Protein AF-X1J762-F1 (afdb_monomer_lite)

Foldseek 3Di:
DVLLVQLVQWDWDDDPQWIWIDHPDPDDIWTGGLVDQDIPDPCCVPPQVVVVHHGSPNSNVVVVVVVVVVVVVQVPDAAAEEEEPDPPDDPVVVVVVVVVVCVVVVHRHDYDYDDPDPPVVLLVCQQRHQEYEDDADDLVSVVNNPNHQEYEDAADDDPPHPCVSCPPPPRYDYYYDDDCLQVVLVVVVVVVQCVLVVVPVQVVCVVVVHDCVVNDPDDHDQLAAAEDEEEACDSNSVNNQVVSVVSNHHYDYDHPDDDPVNVPPPD

Organism: NCBI:txid412755

pLDDT: mean 86.62, std 9.49, range [43.47, 98.56]

Sequence (267 aa):
NKRKKASKDLKVERKNDYFLVSSSKPGKYYKIDINIPQCECMDFLRRAGKLKLECKHIMAVRAFLQEVKRKRETNNRPKMKILILSKMVKPQVWEKTFNELNEKAKLNLEFIIPEINEKETIKKHLKEVEVVIGGTFSKGDLEQTKKLKLIQIPFAGVDKLDFDLYKDRQGIYICNIHANRNAVAEHAFALILALTKNIVTNDRDLRLGRWHGFSTKEPTIQLQGKSLGIIGLGSIGWEIAKIGHTLGMKVFALKRKIEEKDLEKKN

Structure (mmCIF, N/CA/C/O backbone):
data_AF-X1J762-F1
#
_entry.id   AF-X1J762-F1
#
loop_
_atom_site.group_PDB
_atom_site.id
_atom_site.type_symbol
_atom_site.label_atom_id
_atom_site.label_alt_id
_atom_site.label_comp_id
_atom_site.label_asym_id
_atom_site.label_entity_id
_atom_site.label_seq_id
_atom_site.pdbx_PDB_ins_code
_atom_site.Cartn_x
_atom_site.Cartn_y
_atom_site.Cartn_z
_atom_site.occupancy
_atom_site.B_iso_or_equiv
_atom_site.auth_seq_id
_atom_site.auth_comp_id
_atom_site.auth_asym_id
_atom_site.auth_atom_id
_atom_site.pdbx_PDB_model_num
ATOM 1 N N . ASN A 1 1 ? -22.071 29.126 17.152 1.00 76.12 1 ASN A N 1
ATOM 2 C CA . ASN A 1 1 ? -22.230 30.029 18.320 1.00 76.12 1 ASN A CA 1
ATOM 3 C C . ASN A 1 1 ? -20.866 30.610 18.715 1.00 76.12 1 ASN A C 1
ATOM 5 O O . ASN A 1 1 ? -19.953 29.834 18.984 1.00 76.12 1 ASN A O 1
ATOM 9 N N . LYS A 1 2 ? -20.714 31.946 18.738 1.00 79.94 2 LYS A N 1
ATOM 10 C CA . LYS A 1 2 ? -19.454 32.652 19.068 1.00 79.94 2 LYS A CA 1
ATOM 11 C C . LYS A 1 2 ? -18.880 32.259 20.445 1.00 79.94 2 LYS A C 1
ATOM 13 O O . LYS A 1 2 ? -17.666 32.114 20.563 1.00 79.94 2 LYS A O 1
ATOM 18 N N . ARG A 1 3 ? -19.729 31.985 21.450 1.00 80.38 3 ARG A N 1
ATOM 19 C CA . ARG A 1 3 ? -19.295 31.557 22.800 1.00 80.38 3 ARG A CA 1
ATOM 20 C C . ARG A 1 3 ? -18.609 30.188 22.803 1.00 80.38 3 ARG A C 1
ATOM 22 O O . ARG A 1 3 ? -17.569 30.042 23.431 1.00 80.38 3 ARG A O 1
ATOM 29 N N . LYS A 1 4 ? -19.126 29.234 22.017 1.00 82.25 4 LYS A N 1
ATOM 30 C CA . LYS A 1 4 ? -18.544 27.889 21.832 1.00 82.25 4 LYS A CA 1
ATOM 31 C C . LYS A 1 4 ? -17.183 27.917 21.130 1.00 82.25 4 LYS A C 1
ATOM 33 O O . LYS A 1 4 ? -16.365 27.032 21.333 1.00 82.25 4 LYS A O 1
ATOM 38 N N . LYS A 1 5 ? -16.948 28.900 20.253 1.00 82.50 5 LYS A N 1
ATOM 39 C CA . LYS A 1 5 ? -15.641 29.068 19.601 1.00 82.50 5 LYS A CA 1
ATOM 40 C C . LYS A 1 5 ? -14.628 29.623 20.604 1.00 82.50 5 LYS A C 1
ATOM 42 O O . LYS A 1 5 ? -13.576 29.031 20.776 1.00 82.50 5 LYS A O 1
ATOM 47 N N . ALA A 1 6 ? -15.010 30.673 21.332 1.00 80.25 6 ALA A N 1
ATOM 48 C CA . ALA A 1 6 ? -14.174 31.305 22.352 1.00 80.25 6 ALA A CA 1
ATOM 49 C C . ALA A 1 6 ? -13.902 30.426 23.588 1.00 80.25 6 ALA A C 1
ATOM 51 O O . ALA A 1 6 ? -13.000 30.736 24.360 1.00 80.25 6 ALA A O 1
ATOM 52 N N . SER A 1 7 ? -14.688 29.368 23.815 1.00 82.44 7 SER A N 1
ATOM 53 C CA . SER A 1 7 ? -14.463 28.440 24.926 1.00 82.44 7 SER A CA 1
ATOM 54 C C . SER A 1 7 ? -13.306 27.472 24.683 1.00 82.44 7 SER A C 1
ATOM 56 O O . SER A 1 7 ? -12.794 26.909 25.642 1.00 82.44 7 SER A O 1
ATOM 58 N N . LYS A 1 8 ? -12.900 27.260 23.423 1.00 83.69 8 LYS A N 1
ATOM 59 C CA . LYS A 1 8 ? -11.828 26.317 23.065 1.00 83.69 8 LYS A CA 1
ATOM 60 C C . LYS A 1 8 ? -10.437 26.793 23.487 1.00 83.69 8 LYS A C 1
ATOM 62 O O . LYS A 1 8 ? -9.572 25.963 23.723 1.00 83.69 8 LYS A O 1
ATOM 67 N N . ASP A 1 9 ? -10.250 28.104 23.615 1.00 83.19 9 ASP A N 1
ATOM 68 C CA . ASP A 1 9 ? -8.959 28.723 23.949 1.00 83.19 9 ASP A CA 1
ATOM 69 C C . ASP A 1 9 ? -8.748 28.877 25.467 1.00 83.19 9 ASP A C 1
ATOM 71 O O . ASP A 1 9 ? -7.819 29.550 25.916 1.00 83.19 9 ASP A O 1
ATOM 75 N N . LEU A 1 10 ? -9.651 28.312 26.272 1.00 86.31 10 LEU A N 1
ATOM 76 C CA . LEU A 1 10 ? -9.616 28.388 27.727 1.00 86.31 10 LEU A CA 1
ATOM 77 C C . LEU A 1 10 ? -8.989 27.122 28.307 1.00 86.31 10 LEU A C 1
ATOM 79 O O . LEU A 1 10 ? -9.328 26.012 27.898 1.00 86.31 10 LEU A O 1
ATOM 83 N N . LYS A 1 11 ? -8.120 27.287 29.305 1.00 88.06 11 LYS A N 1
ATOM 84 C CA . LYS A 1 11 ? -7.602 26.164 30.091 1.00 88.06 11 LYS A CA 1
ATOM 85 C C . LYS A 1 11 ? -8.525 25.928 31.280 1.00 88.06 11 LYS A C 1
ATOM 87 O O . LYS A 1 11 ? -8.910 26.880 31.956 1.00 88.06 11 LYS A O 1
ATOM 92 N N . VAL A 1 12 ? -8.877 24.668 31.517 1.00 88.69 12 VAL A N 1
ATOM 93 C CA . VAL A 1 12 ? -9.721 24.244 32.638 1.00 88.69 12 VAL A CA 1
ATOM 94 C C . VAL A 1 12 ? -8.901 23.339 33.544 1.00 88.69 12 VAL A C 1
ATOM 96 O O . VAL A 1 12 ? -8.359 22.334 33.090 1.00 88.69 12 VAL A O 1
ATOM 99 N N . GLU A 1 13 ? -8.833 23.689 34.820 1.00 87.81 13 GLU A N 1
ATOM 100 C CA . GLU A 1 13 ? -8.202 22.890 35.864 1.00 87.81 13 GLU A CA 1
ATOM 101 C C . GLU A 1 13 ? -9.258 22.497 36.902 1.00 87.81 13 GLU A C 1
ATOM 103 O O . GLU A 1 13 ? -10.057 23.328 37.341 1.00 87.81 13 GLU A O 1
ATOM 108 N N . ARG A 1 14 ? -9.283 21.223 37.296 1.00 86.88 14 ARG A N 1
ATOM 109 C CA . ARG A 1 14 ? -10.191 20.735 38.337 1.00 86.88 14 ARG A CA 1
ATOM 110 C C . ARG A 1 14 ? -9.563 20.956 39.715 1.00 86.88 14 ARG A C 1
ATOM 112 O O . ARG A 1 14 ? -8.457 20.483 39.954 1.00 86.88 14 ARG A O 1
ATOM 119 N N . LYS A 1 15 ? -10.280 21.630 40.613 1.00 86.50 15 LYS A N 1
ATOM 120 C CA . LYS A 1 15 ? -10.001 21.675 42.058 1.00 86.50 15 LYS A CA 1
ATOM 121 C C . LYS A 1 15 ? -11.024 20.799 42.794 1.00 86.50 15 LYS A C 1
ATOM 123 O O . LYS A 1 15 ? -11.911 20.237 42.149 1.00 86.50 15 LYS A O 1
ATOM 128 N N . ASN A 1 16 ? -10.874 20.648 44.111 1.00 76.69 16 ASN A N 1
ATOM 129 C CA . ASN A 1 16 ? -11.717 19.753 44.914 1.00 76.69 16 ASN A CA 1
ATOM 130 C C . ASN A 1 16 ? -13.214 20.056 44.721 1.00 76.69 16 ASN A C 1
ATOM 132 O O . ASN A 1 16 ? -13.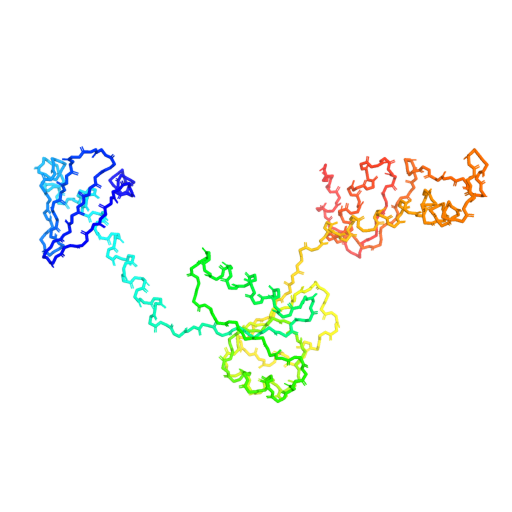951 19.165 44.301 1.00 76.69 16 ASN A O 1
ATOM 136 N N . ASP A 1 17 ? -13.606 21.328 44.865 1.00 82.81 17 ASP A N 1
ATOM 137 C CA . ASP A 1 17 ? -15.025 21.730 44.885 1.00 82.81 17 ASP A CA 1
ATOM 138 C C . ASP A 1 17 ? -15.451 22.612 43.696 1.00 82.81 17 ASP A C 1
ATOM 140 O O . ASP A 1 17 ? -16.613 22.981 43.570 1.00 82.81 17 ASP A O 1
ATOM 144 N N . TYR A 1 18 ? -14.525 22.980 42.804 1.00 86.50 18 TYR A N 1
ATOM 145 C CA . TYR A 1 18 ? -14.813 23.859 41.664 1.00 86.50 18 TYR A CA 1
ATOM 146 C C . TYR A 1 18 ? -13.828 23.660 40.504 1.00 86.50 18 TYR A C 1
ATOM 148 O O . TYR A 1 18 ? -12.788 23.011 40.628 1.00 86.50 18 TYR A O 1
ATOM 156 N N . PHE A 1 19 ? -14.131 24.268 39.358 1.00 88.69 19 PHE A N 1
ATOM 157 C CA . PHE A 1 19 ? -13.247 24.343 38.198 1.00 88.69 19 PHE A CA 1
ATOM 158 C C . PHE A 1 19 ? -12.651 25.738 38.066 1.00 88.69 19 PHE A C 1
ATOM 160 O O . PHE A 1 19 ? -13.362 26.744 38.110 1.00 88.69 19 PHE A O 1
ATOM 167 N N . LEU A 1 20 ? -11.336 25.795 37.884 1.00 89.12 20 LEU A N 1
ATOM 168 C CA . LEU A 1 20 ? -10.614 27.022 37.595 1.00 89.12 20 LEU A CA 1
ATOM 169 C C . LEU A 1 20 ? -10.455 27.152 36.081 1.00 89.12 20 LEU A C 1
ATOM 171 O O . LEU A 1 20 ? -9.850 26.296 35.437 1.00 89.12 20 LEU A O 1
ATOM 175 N N . VAL A 1 21 ? -10.998 28.223 35.508 1.00 89.00 21 VAL A N 1
ATOM 176 C CA . VAL A 1 21 ? -10.902 28.502 34.073 1.00 89.00 21 VAL A CA 1
ATOM 177 C C . VAL A 1 21 ? -10.025 29.723 33.843 1.00 89.00 21 VAL A C 1
ATOM 179 O O . VAL A 1 21 ? -10.355 30.818 34.299 1.00 89.00 21 VAL A O 1
ATOM 182 N N . SER A 1 22 ? -8.924 29.552 33.115 1.00 87.19 22 SER A N 1
ATOM 183 C CA . SER A 1 22 ? -7.997 30.632 32.768 1.00 87.19 22 SER A CA 1
ATOM 184 C C . SER A 1 22 ? -8.015 30.930 31.272 1.00 87.19 22 SER A C 1
ATOM 186 O O . SER A 1 22 ? -8.235 30.055 30.429 1.00 87.19 22 SER A O 1
ATOM 188 N N . SER A 1 23 ? -7.819 32.207 30.939 1.00 78.75 23 SER A N 1
ATOM 189 C CA . SER A 1 23 ? -7.632 32.638 29.552 1.00 78.75 23 SER A CA 1
ATOM 190 C C . SER A 1 23 ? -6.150 32.701 29.197 1.00 78.75 23 SER A C 1
ATOM 192 O O . SER A 1 23 ? -5.300 32.787 30.076 1.00 78.75 23 SER A O 1
ATOM 194 N N . SER A 1 24 ? -5.843 32.763 27.905 1.00 65.69 24 SER A N 1
ATOM 195 C CA . SER A 1 24 ? -4.495 33.021 27.389 1.00 65.69 24 SER A CA 1
ATOM 196 C C . SER A 1 24 ? -3.910 34.386 27.789 1.00 65.69 24 SER A C 1
ATOM 198 O O . SER A 1 24 ? -2.704 34.579 27.674 1.00 65.69 24 SER A O 1
ATOM 200 N N . LYS A 1 25 ? -4.725 35.329 28.287 1.00 64.94 25 LYS A N 1
ATOM 201 C CA . LYS A 1 25 ? -4.237 36.588 28.870 1.00 64.94 25 LYS A CA 1
ATOM 202 C C . LYS A 1 25 ? -3.834 36.382 30.341 1.00 64.94 25 LYS A C 1
ATOM 204 O O . LYS A 1 25 ? -4.664 35.859 31.094 1.00 64.94 25 LYS A O 1
ATOM 209 N N . PRO A 1 26 ? -2.634 36.827 30.766 1.00 62.25 26 PRO A N 1
ATOM 210 C CA . PRO A 1 26 ? -2.170 36.687 32.146 1.00 62.25 26 PRO A CA 1
ATOM 211 C C . PRO A 1 26 ? -3.140 37.310 33.162 1.00 62.25 26 PRO A C 1
ATOM 213 O O . PRO A 1 26 ? -3.702 38.378 32.920 1.00 62.25 26 PRO A O 1
ATOM 216 N N . GLY A 1 27 ? -3.329 36.645 34.306 1.00 67.44 27 GLY A N 1
ATOM 217 C CA . GLY A 1 27 ? -3.952 37.236 35.499 1.00 67.44 27 GLY A CA 1
ATOM 218 C C . GLY A 1 27 ? -5.482 37.181 35.609 1.00 67.44 27 GLY A C 1
ATOM 219 O O . GLY A 1 27 ? -6.018 37.693 36.585 1.00 67.44 27 GLY A O 1
ATOM 220 N N . LYS A 1 28 ? -6.212 36.562 34.668 1.00 76.38 28 LYS A N 1
ATOM 221 C CA . LYS A 1 28 ? -7.674 36.371 34.794 1.00 76.38 28 LYS A CA 1
ATOM 222 C C . LYS A 1 28 ? -8.051 34.904 34.954 1.00 76.38 28 LYS A C 1
ATOM 224 O O . LYS A 1 28 ? -7.875 34.109 34.029 1.00 76.38 28 LYS A O 1
ATOM 229 N N . TYR A 1 29 ? -8.652 34.600 36.099 1.00 83.19 29 TYR A N 1
ATOM 230 C CA . TYR A 1 29 ? -9.158 33.283 36.462 1.00 83.19 29 TYR A CA 1
ATOM 231 C C . TYR A 1 29 ? -10.630 33.383 36.847 1.00 83.19 29 TYR A C 1
ATOM 233 O O . TYR A 1 29 ? -11.043 34.357 37.471 1.00 83.19 29 TYR A O 1
ATOM 241 N N . TYR A 1 30 ? -11.413 32.375 36.475 1.00 86.94 30 TYR A N 1
ATOM 242 C CA . TYR A 1 30 ? -12.832 32.291 36.803 1.00 86.94 30 TYR A CA 1
ATOM 243 C C . TYR A 1 30 ? -13.110 30.977 37.516 1.00 86.94 30 TYR A C 1
ATOM 245 O O . TYR A 1 30 ? -12.749 29.914 37.007 1.00 86.94 30 TYR A O 1
ATOM 253 N N . LYS A 1 31 ? -13.757 31.058 38.679 1.00 86.44 31 LYS A N 1
ATOM 254 C CA . LYS A 1 31 ? -14.247 29.888 39.407 1.00 86.44 31 LYS A CA 1
ATOM 255 C C . LYS A 1 31 ? -15.620 29.500 38.874 1.00 86.44 31 LYS A C 1
ATOM 257 O O . LYS A 1 31 ? -16.455 30.366 38.608 1.00 86.44 31 LYS A O 1
ATOM 262 N N . ILE A 1 32 ? -15.820 28.204 38.661 1.00 85.06 32 ILE A N 1
ATOM 263 C CA . ILE A 1 32 ? -17.074 27.652 38.149 1.00 85.06 32 ILE A CA 1
ATOM 264 C C . ILE A 1 32 ? -17.393 26.385 38.914 1.00 85.06 32 ILE A C 1
ATOM 266 O O . ILE A 1 32 ? -16.639 25.414 38.850 1.00 85.06 32 ILE A O 1
ATOM 270 N N . ASP A 1 33 ? -18.530 26.393 39.589 1.00 81.19 33 ASP A N 1
ATOM 271 C CA . ASP A 1 33 ? -19.167 25.172 40.053 1.00 81.19 33 ASP A CA 1
ATOM 272 C C . ASP A 1 33 ? -20.001 24.598 38.894 1.00 81.19 33 ASP A C 1
ATOM 274 O O . ASP A 1 33 ? -20.672 25.330 38.172 1.00 81.19 33 ASP A O 1
ATOM 278 N N . ILE A 1 34 ? -19.919 23.292 38.644 1.00 67.75 34 ILE A N 1
ATOM 279 C CA . ILE A 1 34 ? -20.751 22.645 37.616 1.00 67.75 34 ILE A CA 1
ATOM 280 C C . ILE A 1 34 ? -22.176 22.396 38.131 1.00 67.75 34 ILE A C 1
ATOM 282 O O . ILE A 1 34 ? -23.112 22.328 37.333 1.00 67.75 34 ILE A O 1
ATOM 286 N N . ASN A 1 35 ? -22.342 22.275 39.450 1.00 72.56 35 ASN A N 1
ATOM 287 C CA . ASN A 1 35 ? -23.617 21.989 40.102 1.00 72.56 35 ASN A CA 1
ATOM 288 C C . ASN A 1 35 ? -24.479 23.249 40.254 1.00 72.56 35 ASN A C 1
ATOM 290 O O . ASN A 1 35 ? -25.694 23.155 40.411 1.00 72.56 35 ASN A O 1
ATOM 294 N N . ILE A 1 36 ? -23.867 24.429 40.133 1.00 70.19 36 ILE A N 1
ATOM 295 C CA . ILE A 1 36 ? -24.536 25.728 40.142 1.00 70.19 36 ILE A CA 1
ATOM 296 C C . ILE A 1 36 ? -24.127 26.440 38.848 1.00 70.19 36 ILE A C 1
ATOM 298 O O . ILE A 1 36 ? -22.961 26.794 38.721 1.00 70.19 36 ILE A O 1
ATOM 302 N N . PRO A 1 37 ? -25.024 26.677 37.868 1.00 72.31 37 PRO A N 1
ATOM 303 C CA . PRO A 1 37 ? -24.661 27.188 36.542 1.00 72.31 37 PRO A CA 1
ATOM 304 C C . PRO A 1 37 ? -24.347 28.693 36.570 1.00 72.31 37 PRO A C 1
ATOM 306 O O . PRO A 1 37 ? -24.941 29.478 35.836 1.00 72.31 37 PRO A O 1
ATOM 309 N N . GLN A 1 38 ? -23.433 29.110 37.437 1.00 79.94 38 GLN A N 1
ATOM 310 C CA . GLN A 1 38 ? -23.042 30.486 37.676 1.00 79.94 38 GLN A CA 1
ATOM 311 C C . GLN A 1 38 ? -21.570 30.693 37.328 1.00 79.94 38 GLN A C 1
ATOM 313 O O . GLN A 1 38 ? -20.737 29.791 37.394 1.00 79.94 38 GLN A O 1
ATOM 318 N N . CYS A 1 39 ? -21.249 31.908 36.900 1.00 83.19 39 CYS A N 1
ATOM 319 C CA . CYS A 1 39 ? -19.885 32.313 36.605 1.00 83.19 39 CYS A CA 1
ATOM 320 C C . CYS A 1 39 ? -19.718 33.790 36.950 1.00 83.19 39 CYS A C 1
ATOM 322 O O . CYS A 1 39 ? -20.559 34.615 36.606 1.00 83.19 39 CYS A O 1
ATOM 324 N N . GLU A 1 40 ? -18.588 34.148 37.544 1.00 85.50 40 GLU A N 1
ATOM 325 C CA . GLU A 1 40 ? -18.281 35.529 37.944 1.00 85.50 40 GLU A CA 1
ATOM 326 C C . GLU A 1 40 ? -17.839 36.412 36.763 1.00 85.50 40 GLU A C 1
ATOM 328 O O . GLU A 1 40 ? -17.401 37.549 36.927 1.00 85.50 40 GLU A O 1
ATOM 333 N N . CYS A 1 41 ? -17.903 35.903 35.528 1.00 85.00 41 CYS A N 1
ATOM 334 C CA . CYS A 1 41 ? -17.467 36.674 34.377 1.00 85.00 41 CYS A CA 1
ATOM 335 C C . CYS A 1 41 ? -18.492 37.736 33.971 1.00 85.00 41 CYS A C 1
ATOM 337 O O . CYS A 1 41 ? -19.704 37.528 34.009 1.00 85.00 41 CYS A O 1
ATOM 339 N N . MET A 1 42 ? -17.991 38.861 33.459 1.00 83.69 42 MET A N 1
ATOM 340 C CA . MET A 1 42 ? -18.837 39.980 33.035 1.00 83.69 42 MET A CA 1
ATOM 341 C C . MET A 1 42 ? -19.863 39.603 31.956 1.00 83.69 42 MET A C 1
ATOM 343 O O . MET A 1 42 ? -20.962 40.150 31.962 1.00 83.69 42 MET A O 1
ATOM 347 N N . ASP A 1 43 ? -19.546 38.670 31.043 1.00 83.75 43 ASP A N 1
ATOM 348 C CA . ASP A 1 43 ? -20.527 38.164 30.061 1.00 83.75 43 ASP A CA 1
ATOM 349 C C . ASP A 1 43 ? -21.680 37.441 30.764 1.00 83.75 43 ASP A C 1
ATOM 351 O O . ASP A 1 43 ? -22.833 37.644 30.394 1.00 83.75 43 ASP A O 1
ATOM 355 N N . PHE A 1 44 ? -21.394 36.650 31.802 1.00 85.81 44 PHE A N 1
ATOM 356 C CA . PHE A 1 44 ? -22.420 35.957 32.571 1.00 85.81 44 PHE A CA 1
ATOM 357 C C . PHE A 1 44 ? -23.277 36.940 33.373 1.00 85.81 44 PHE A C 1
ATOM 359 O O . PHE A 1 44 ? -24.488 36.976 33.167 1.00 85.81 44 PHE A O 1
ATOM 366 N N . LEU A 1 45 ? -22.651 37.800 34.183 1.00 85.88 45 LEU A N 1
ATOM 367 C CA . LEU A 1 45 ? -23.348 38.761 35.046 1.00 85.88 45 LEU A CA 1
ATOM 368 C C . LEU A 1 45 ? -24.209 39.763 34.259 1.00 85.88 45 LEU A C 1
ATOM 370 O O . LEU A 1 45 ? -25.313 40.105 34.678 1.00 85.88 45 LEU A O 1
ATOM 374 N N . ARG A 1 46 ? -23.734 40.239 33.098 1.00 85.19 46 ARG A N 1
ATOM 375 C CA . ARG A 1 46 ? -24.449 41.271 32.325 1.00 85.19 46 ARG A CA 1
ATOM 376 C C . ARG A 1 46 ? -25.444 40.716 31.314 1.00 85.19 46 ARG A C 1
ATOM 378 O O . ARG A 1 46 ? -26.420 41.398 31.010 1.00 85.19 46 ARG A O 1
ATOM 385 N N . ARG A 1 47 ? -25.183 39.538 30.740 1.00 86.56 47 ARG A N 1
ATOM 386 C CA . ARG A 1 47 ? -25.912 39.064 29.554 1.00 86.56 47 ARG A CA 1
ATOM 387 C C . ARG A 1 47 ? -26.333 37.605 29.653 1.00 86.56 47 ARG A C 1
ATOM 389 O O . ARG A 1 47 ? -27.521 37.326 29.558 1.00 86.56 47 ARG A O 1
ATOM 396 N N . ALA A 1 48 ? -25.386 36.678 29.789 1.00 82.88 48 ALA A N 1
ATOM 397 C CA . ALA A 1 48 ? -25.673 35.252 29.671 1.00 82.88 48 ALA A CA 1
ATOM 398 C C . ALA A 1 48 ? -26.610 34.770 30.792 1.00 82.88 48 ALA A C 1
ATOM 400 O O . ALA A 1 48 ? -27.622 34.152 30.484 1.00 82.88 48 ALA A O 1
ATOM 401 N N . GLY A 1 49 ? -26.366 35.167 32.046 1.00 82.06 49 GLY A N 1
ATOM 402 C CA . GLY A 1 49 ? -27.222 34.821 33.184 1.00 82.06 49 GLY A CA 1
ATOM 403 C C . GLY A 1 49 ? -28.656 35.339 33.033 1.00 82.06 49 GLY A C 1
ATOM 404 O O . GLY A 1 49 ? -29.601 34.567 33.165 1.00 82.06 49 GLY A O 1
ATOM 405 N N . LYS A 1 50 ? -28.832 36.614 32.647 1.00 84.69 50 LYS A N 1
ATOM 406 C CA . LYS A 1 50 ? -30.165 37.215 32.418 1.00 84.69 50 LYS A CA 1
ATOM 407 C C . LYS A 1 50 ? -30.953 36.517 31.308 1.00 84.69 50 LYS A C 1
ATOM 409 O O . LYS A 1 50 ? -32.166 36.388 31.400 1.00 84.69 50 LYS A O 1
ATOM 414 N N . LEU A 1 51 ? -30.260 36.063 30.264 1.00 85.38 51 LEU A N 1
ATOM 415 C CA . LEU A 1 51 ? -30.861 35.385 29.114 1.00 85.38 51 LEU A CA 1
ATOM 416 C C . LEU A 1 51 ? -30.934 33.857 29.279 1.00 85.38 51 LEU A C 1
ATOM 418 O O . LEU A 1 51 ? -31.240 33.172 28.307 1.00 85.38 51 LEU A O 1
ATOM 422 N N . LYS A 1 52 ? -30.619 33.308 30.465 1.00 82.88 52 LYS A N 1
ATOM 423 C CA . LYS A 1 52 ? -30.517 31.854 30.714 1.00 82.88 52 LYS A CA 1
ATOM 424 C C . LYS A 1 52 ? -29.595 31.129 29.713 1.00 82.88 52 LYS A C 1
ATOM 426 O O . LYS A 1 52 ? -29.828 29.984 29.337 1.00 82.88 52 LYS A O 1
ATOM 431 N N . LEU A 1 53 ? -28.538 31.805 29.262 1.00 84.00 53 LEU A N 1
ATOM 432 C CA . LEU A 1 53 ? -27.509 31.278 28.367 1.00 84.00 53 LEU A CA 1
ATOM 433 C C . LEU A 1 53 ? -26.223 30.968 29.139 1.00 84.00 53 LEU A C 1
ATOM 435 O O . LEU A 1 53 ? -25.878 31.629 30.115 1.00 84.00 53 LEU A O 1
ATOM 439 N N . GLU A 1 54 ? -25.439 30.025 28.625 1.00 86.44 54 GLU A N 1
ATOM 440 C CA . GLU A 1 54 ? -24.114 29.732 29.172 1.00 86.44 54 GLU A CA 1
ATOM 441 C C . GLU A 1 54 ? -23.069 30.736 28.683 1.00 86.44 54 GLU A C 1
ATOM 443 O O . GLU A 1 54 ? -23.021 31.093 27.499 1.00 86.44 54 GLU A O 1
ATOM 448 N N . CYS A 1 55 ? -22.183 31.164 29.583 1.00 87.00 55 CYS A N 1
ATOM 449 C CA . CYS A 1 55 ? -20.986 31.899 29.195 1.00 87.00 55 CYS A CA 1
ATOM 450 C C . CYS A 1 55 ? -19.925 30.938 28.633 1.00 87.00 55 CYS A C 1
ATOM 452 O O . CYS A 1 55 ? -19.956 29.727 28.862 1.00 87.00 55 CYS A O 1
ATOM 454 N N . LYS A 1 56 ? -18.920 31.480 27.937 1.00 87.06 56 LYS A N 1
ATOM 455 C CA . LYS A 1 56 ? -17.828 30.674 27.359 1.00 87.06 56 LYS A CA 1
ATOM 456 C C . LYS A 1 56 ? -17.069 29.812 28.382 1.00 87.06 56 LYS A C 1
ATOM 458 O O . LYS A 1 56 ? -16.549 28.770 28.004 1.00 87.06 56 LYS A O 1
ATOM 463 N N . HIS A 1 57 ? -17.002 30.221 29.651 1.00 89.00 57 HIS A N 1
ATOM 464 C CA . HIS A 1 57 ? -16.261 29.476 30.668 1.00 89.00 57 HIS A CA 1
ATOM 465 C C . HIS A 1 57 ? -17.041 28.239 31.150 1.00 89.00 57 HIS A C 1
ATOM 467 O O . HIS A 1 57 ? -16.458 27.164 31.232 1.00 89.00 57 HIS A O 1
ATOM 473 N N . ILE A 1 58 ? -18.363 28.348 31.352 1.00 87.56 58 ILE A N 1
ATOM 474 C CA . ILE A 1 58 ? -19.232 27.193 31.668 1.00 87.56 58 ILE A CA 1
ATOM 475 C C . ILE A 1 58 ? -19.177 26.171 30.524 1.00 87.56 58 ILE A C 1
ATOM 477 O O . ILE A 1 58 ? -19.005 24.973 30.752 1.00 87.56 58 ILE A O 1
ATOM 481 N N . MET A 1 59 ? -19.225 26.652 29.277 1.00 87.94 59 MET A N 1
ATOM 482 C CA . MET A 1 59 ? -19.085 25.794 28.097 1.00 87.94 59 MET A CA 1
ATOM 483 C C . MET A 1 59 ? -17.728 25.070 28.051 1.00 87.94 59 MET A C 1
ATOM 485 O O . MET A 1 59 ? -17.675 23.913 27.636 1.00 87.94 59 MET A O 1
ATOM 489 N N . ALA A 1 60 ? -16.640 25.722 28.479 1.00 87.75 60 ALA A N 1
ATOM 490 C CA . ALA A 1 60 ? -15.315 25.105 28.551 1.00 87.75 60 ALA A CA 1
ATOM 491 C C . ALA A 1 60 ? -15.262 23.987 29.604 1.00 87.75 60 ALA A C 1
ATOM 493 O O . ALA A 1 60 ? -14.762 22.904 29.310 1.00 87.75 60 ALA A O 1
ATOM 494 N N . VAL A 1 61 ? -15.839 24.202 30.793 1.00 88.06 61 VAL A N 1
ATOM 495 C CA . VAL A 1 61 ? -15.904 23.172 31.847 1.00 88.06 61 VAL A CA 1
ATOM 496 C C . VAL A 1 61 ? -16.747 21.974 31.408 1.00 88.06 61 VAL A C 1
ATOM 498 O O . VAL A 1 61 ? -16.333 20.831 31.593 1.00 88.06 61 VAL A O 1
ATOM 501 N N . ARG A 1 62 ? -17.896 22.200 30.757 1.00 87.12 62 ARG A N 1
ATOM 502 C CA . ARG A 1 62 ? -18.710 21.108 30.195 1.00 87.12 62 ARG A CA 1
ATOM 503 C C . ARG A 1 62 ? -17.948 20.297 29.149 1.00 87.12 62 ARG A C 1
ATOM 505 O O . ARG A 1 62 ? -17.998 19.070 29.183 1.00 87.12 62 ARG A O 1
ATOM 512 N N . ALA A 1 63 ? -17.226 20.965 28.251 1.00 86.38 63 ALA A N 1
ATOM 513 C CA . ALA A 1 63 ? -16.386 20.290 27.264 1.00 86.38 63 ALA A CA 1
ATOM 514 C C . ALA A 1 63 ? -15.268 19.471 27.934 1.00 86.38 63 ALA A C 1
ATOM 516 O O . ALA A 1 63 ? -15.067 18.314 27.571 1.00 86.38 63 ALA A O 1
ATOM 517 N N . PHE A 1 64 ? -14.607 20.027 28.955 1.00 87.19 64 PHE A N 1
ATOM 518 C CA . PHE A 1 64 ? -13.607 19.322 29.759 1.00 87.19 64 PHE A CA 1
ATOM 519 C C . PHE A 1 64 ? -14.189 18.064 30.421 1.00 87.19 64 PHE A C 1
ATOM 521 O O . PHE A 1 64 ? -13.616 16.984 30.305 1.00 87.19 64 PHE A O 1
ATOM 528 N N . LEU A 1 65 ? -15.361 18.158 31.057 1.00 85.19 65 LEU A N 1
ATOM 529 C CA . LEU A 1 65 ? -16.025 17.006 31.677 1.00 85.19 65 LEU A CA 1
ATOM 530 C C . LEU A 1 65 ? -16.427 15.932 30.663 1.00 85.19 65 LEU A C 1
ATOM 532 O O . LEU A 1 65 ? -16.256 14.745 30.935 1.00 85.19 65 LEU A O 1
ATOM 536 N N . GLN A 1 66 ? -16.929 16.328 29.490 1.00 82.19 66 GLN A N 1
ATOM 537 C CA . GLN A 1 66 ? -17.218 15.393 28.401 1.00 82.19 66 GLN A CA 1
ATOM 538 C C . GLN A 1 66 ? -15.950 14.690 27.910 1.00 82.19 66 GLN A C 1
ATOM 540 O O . GLN A 1 66 ? -15.977 13.487 27.660 1.00 82.19 66 GLN A O 1
ATOM 545 N N . GLU A 1 67 ? -14.830 15.407 27.812 1.00 81.06 67 GLU A N 1
ATOM 546 C CA . GLU A 1 67 ? -13.543 14.824 27.438 1.00 81.06 67 GLU A CA 1
ATOM 547 C C . GLU A 1 67 ? -13.025 13.851 28.507 1.00 81.06 67 GLU A C 1
ATOM 549 O O . GLU A 1 67 ? -12.584 12.755 28.168 1.00 81.06 67 GLU A O 1
ATOM 554 N N . VAL A 1 68 ? -13.129 14.198 29.794 1.00 79.94 68 VAL A N 1
ATOM 555 C CA . VAL A 1 68 ? -12.770 13.309 30.913 1.00 79.94 68 VAL A CA 1
ATOM 556 C C . VAL A 1 68 ? -13.649 12.058 30.923 1.00 79.94 68 VAL A C 1
ATOM 558 O O . VAL A 1 68 ? -13.133 10.953 31.086 1.00 79.94 68 VAL A O 1
ATOM 561 N N . LYS A 1 69 ? -14.962 12.206 30.712 1.00 76.25 69 LYS A N 1
ATOM 562 C CA . LYS A 1 69 ? -15.898 11.080 30.619 1.00 76.25 69 LYS A CA 1
ATOM 563 C C . LYS A 1 69 ? -15.550 10.174 29.437 1.00 76.25 69 LYS A C 1
ATOM 565 O O . LYS A 1 69 ? -15.389 8.975 29.632 1.00 76.25 69 LYS A O 1
ATOM 570 N N . ARG A 1 70 ? -15.316 10.748 28.253 1.00 68.00 70 ARG A N 1
ATOM 571 C CA . ARG A 1 70 ? -14.891 10.009 27.057 1.00 68.00 70 ARG A CA 1
ATOM 572 C C . ARG A 1 70 ? -13.557 9.287 27.270 1.00 68.00 70 ARG A C 1
ATOM 574 O O . ARG A 1 70 ? -13.441 8.139 26.867 1.00 68.00 70 ARG A O 1
ATOM 581 N N . LYS A 1 71 ? -12.579 9.920 27.935 1.00 65.88 71 LYS A N 1
ATOM 582 C CA . LYS A 1 71 ? -11.290 9.297 28.296 1.00 65.88 71 LYS A CA 1
ATOM 583 C C . LYS A 1 71 ? -11.461 8.129 29.272 1.00 65.88 71 LYS A C 1
ATOM 585 O O . LYS A 1 71 ? -10.819 7.099 29.100 1.00 65.88 71 LYS A O 1
ATOM 590 N N . ARG A 1 72 ? -12.343 8.258 30.270 1.00 63.47 72 ARG A N 1
ATOM 591 C CA . ARG A 1 72 ? -12.692 7.160 31.191 1.00 63.47 72 ARG A CA 1
ATOM 592 C C . ARG A 1 72 ? -13.381 6.005 30.463 1.00 63.47 72 ARG A C 1
ATOM 594 O O . ARG A 1 72 ? -13.022 4.856 30.679 1.00 63.47 72 ARG A O 1
ATOM 601 N N . GLU A 1 73 ? -14.318 6.307 29.569 1.00 61.22 73 GLU A N 1
ATOM 602 C CA . GLU A 1 73 ? -15.005 5.305 28.745 1.00 61.22 73 GLU A CA 1
ATOM 603 C C . GLU A 1 73 ? -14.047 4.582 27.785 1.00 61.22 73 GLU A C 1
ATOM 605 O O . GLU A 1 73 ? -14.186 3.377 27.594 1.00 61.22 73 GLU A O 1
ATOM 610 N N . THR A 1 74 ? -13.053 5.269 27.209 1.00 59.94 74 THR A N 1
ATOM 611 C CA . THR A 1 74 ? -12.008 4.616 26.401 1.00 59.94 74 THR A CA 1
ATOM 612 C C . THR A 1 74 ? -11.044 3.787 27.242 1.00 59.94 74 THR A C 1
ATOM 614 O O . THR A 1 74 ? -10.683 2.699 26.810 1.00 59.94 74 THR A O 1
ATOM 617 N N . ASN A 1 75 ? -10.668 4.253 28.438 1.00 59.72 75 ASN A N 1
ATOM 618 C CA . ASN A 1 75 ? -9.744 3.532 29.320 1.00 59.72 75 ASN A CA 1
ATOM 619 C C . ASN A 1 75 ? -10.364 2.261 29.925 1.00 59.72 75 ASN A C 1
ATOM 621 O O . ASN A 1 75 ? -9.636 1.319 30.210 1.00 59.72 75 ASN A O 1
ATOM 625 N N . ASN A 1 76 ? -11.690 2.214 30.095 1.00 63.00 76 ASN A N 1
ATOM 626 C CA . ASN A 1 76 ? -12.398 1.033 30.602 1.00 63.00 76 ASN A CA 1
ATOM 627 C C . ASN A 1 76 ? -12.759 0.003 29.518 1.00 63.00 76 ASN A C 1
ATOM 629 O O . ASN A 1 76 ? -13.266 -1.069 29.848 1.00 63.00 76 ASN A O 1
ATOM 633 N N . ARG A 1 77 ? -12.542 0.295 28.228 1.00 65.56 77 ARG A N 1
ATOM 634 C CA . ARG A 1 77 ? -12.739 -0.702 27.166 1.00 65.56 77 ARG A CA 1
ATOM 635 C C . ARG A 1 77 ? -11.499 -1.595 27.066 1.00 65.56 77 ARG A C 1
ATOM 637 O O . ARG A 1 77 ? -10.389 -1.061 27.053 1.00 65.56 77 ARG A O 1
ATOM 644 N N . PRO A 1 78 ? -11.659 -2.926 26.949 1.00 76.56 78 PRO A N 1
ATOM 645 C CA . PRO A 1 78 ? -10.529 -3.799 26.659 1.00 76.56 78 PRO A CA 1
ATOM 646 C C . PRO A 1 78 ? -9.854 -3.359 25.353 1.00 76.56 78 PRO A C 1
ATOM 648 O O . PRO A 1 78 ? -10.531 -2.885 24.431 1.00 76.56 78 PRO A O 1
ATOM 651 N N . LYS A 1 79 ? -8.522 -3.480 25.297 1.00 85.88 79 LYS A N 1
ATOM 652 C CA . LYS A 1 79 ? -7.748 -3.182 24.088 1.00 85.88 79 LYS A CA 1
ATOM 653 C C . LYS A 1 79 ? -8.257 -4.036 22.933 1.00 85.88 79 LYS A C 1
ATOM 655 O O . LYS A 1 79 ? -8.523 -5.221 23.118 1.00 85.88 79 LYS A O 1
ATOM 660 N N . MET A 1 80 ? -8.370 -3.433 21.753 1.00 92.25 80 MET A N 1
ATOM 661 C CA . MET A 1 80 ? -8.633 -4.202 20.540 1.00 92.25 80 MET A CA 1
ATOM 662 C C . MET A 1 80 ? -7.351 -4.926 20.135 1.00 92.25 80 MET A C 1
ATOM 664 O O . MET A 1 80 ? -6.312 -4.284 19.962 1.00 92.25 80 MET A O 1
ATOM 668 N N . LYS A 1 81 ? -7.431 -6.245 19.978 1.00 94.44 81 LYS A N 1
ATOM 669 C CA . LYS A 1 81 ? -6.291 -7.107 19.678 1.00 94.44 81 LYS A CA 1
ATOM 670 C C . LYS A 1 81 ? -6.123 -7.270 18.173 1.00 94.44 81 LYS A C 1
ATOM 672 O O . LYS A 1 81 ? -7.038 -7.708 17.469 1.00 94.44 81 LYS A O 1
ATOM 677 N N . ILE A 1 82 ? -4.930 -6.930 17.697 1.00 94.88 82 ILE A N 1
ATOM 678 C CA . ILE A 1 82 ? -4.538 -6.967 16.291 1.00 94.88 82 ILE A CA 1
ATOM 679 C C . ILE A 1 82 ? -3.399 -7.965 16.129 1.00 94.88 82 ILE A C 1
ATOM 681 O O . ILE A 1 82 ? -2.296 -7.741 16.620 1.00 94.88 82 ILE A O 1
ATOM 685 N N . LEU A 1 83 ? -3.653 -9.053 15.409 1.00 93.50 83 LEU A N 1
ATOM 686 C CA . LEU A 1 83 ? -2.640 -10.049 15.082 1.00 93.50 83 LEU A CA 1
ATOM 687 C C . LEU A 1 83 ? -1.940 -9.682 13.774 1.00 93.50 83 LEU A C 1
ATOM 689 O O . LEU A 1 83 ? -2.592 -9.470 12.753 1.00 93.50 83 LEU A O 1
ATOM 693 N N . ILE A 1 84 ? -0.613 -9.636 13.773 1.00 92.19 84 ILE A N 1
ATOM 694 C CA . ILE A 1 84 ? 0.172 -9.302 12.583 1.00 92.19 84 ILE A CA 1
ATOM 695 C C . ILE A 1 84 ? 0.865 -10.564 12.085 1.00 92.19 84 ILE A C 1
ATOM 697 O O . ILE A 1 84 ? 1.804 -11.060 12.697 1.00 92.19 84 ILE A O 1
ATOM 701 N N . LEU A 1 85 ? 0.404 -11.069 10.943 1.00 90.06 85 LEU A N 1
ATOM 702 C CA . LEU A 1 85 ? 0.976 -12.232 10.257 1.00 90.06 85 LEU A CA 1
ATOM 703 C C . LEU A 1 85 ? 1.773 -11.836 9.004 1.00 90.06 85 LEU A C 1
ATOM 705 O O . LEU A 1 85 ? 2.345 -12.688 8.322 1.00 90.06 85 LEU A O 1
ATOM 709 N N . SER A 1 86 ? 1.800 -10.543 8.671 1.00 86.81 86 SER A N 1
ATOM 710 C CA . SER A 1 86 ? 2.532 -10.017 7.522 1.00 86.81 86 SER A CA 1
ATOM 711 C C . SER A 1 86 ? 4.043 -10.154 7.694 1.00 86.81 86 SER A C 1
ATOM 713 O O . SER A 1 86 ? 4.634 -9.571 8.601 1.00 86.81 86 SER A O 1
ATOM 715 N N . LYS A 1 87 ? 4.681 -10.843 6.743 1.00 84.62 87 LYS A N 1
ATOM 716 C CA . LYS A 1 87 ? 6.141 -11.017 6.664 1.00 84.62 87 LYS A CA 1
ATOM 717 C C . LYS A 1 87 ? 6.840 -9.960 5.797 1.00 84.62 87 LYS A C 1
ATOM 719 O O . LYS A 1 87 ? 7.999 -10.133 5.441 1.00 84.62 87 LYS A O 1
ATOM 724 N N . MET A 1 88 ? 6.137 -8.892 5.409 1.00 83.06 88 MET A N 1
ATOM 725 C CA . MET A 1 88 ? 6.668 -7.880 4.482 1.00 83.06 88 MET A CA 1
ATOM 726 C C . MET A 1 88 ? 7.828 -7.068 5.067 1.00 83.06 88 MET A C 1
ATOM 728 O O . MET A 1 88 ? 8.699 -6.624 4.327 1.00 83.06 88 MET A O 1
ATOM 732 N N . VAL A 1 89 ? 7.841 -6.875 6.386 1.00 85.31 89 VAL A N 1
ATOM 733 C CA . VAL A 1 89 ? 8.941 -6.244 7.123 1.00 85.31 89 VAL A CA 1
ATOM 734 C C . VAL A 1 89 ? 9.239 -7.054 8.379 1.00 85.31 89 VAL A C 1
ATOM 736 O O . VAL A 1 89 ? 8.444 -7.902 8.791 1.00 85.31 89 VAL A O 1
ATOM 739 N N . LYS A 1 90 ? 10.402 -6.805 8.984 1.00 87.31 90 LYS A N 1
ATOM 740 C CA . LYS A 1 90 ? 10.812 -7.489 10.213 1.00 87.31 90 LYS A CA 1
ATOM 741 C C . LYS A 1 90 ? 9.830 -7.185 11.363 1.00 87.31 90 LYS A C 1
ATOM 743 O O . LYS A 1 90 ? 9.395 -6.036 11.469 1.00 87.31 90 LYS A O 1
ATOM 748 N N . PRO A 1 91 ? 9.533 -8.154 12.252 1.00 86.19 91 PRO A N 1
ATOM 749 C CA . PRO A 1 91 ? 8.651 -7.968 13.412 1.00 86.19 91 PRO A CA 1
ATOM 750 C C . PRO A 1 91 ? 8.935 -6.704 14.232 1.00 86.19 91 PRO A C 1
ATOM 752 O O . PRO A 1 91 ? 8.014 -5.961 14.554 1.00 86.19 91 PRO A O 1
ATOM 755 N N . GLN A 1 92 ? 10.213 -6.398 14.472 1.00 88.06 92 GLN A N 1
ATOM 756 C CA . GLN A 1 92 ? 10.642 -5.243 15.268 1.00 88.06 92 GLN A CA 1
ATOM 757 C C . GLN A 1 92 ? 10.249 -3.906 14.623 1.00 88.06 92 GLN A C 1
ATOM 759 O O . GLN A 1 92 ? 9.988 -2.923 15.313 1.00 88.06 92 GLN A O 1
ATOM 764 N N . VAL A 1 93 ? 10.198 -3.858 13.286 1.00 89.69 93 VAL A N 1
ATOM 765 C CA . VAL A 1 93 ? 9.764 -2.664 12.549 1.00 89.69 93 VAL A CA 1
ATOM 766 C C . VAL A 1 93 ? 8.262 -2.474 12.719 1.00 89.69 93 VAL A C 1
ATOM 768 O O . VAL A 1 93 ? 7.823 -1.366 13.013 1.00 89.69 93 VAL A O 1
ATOM 771 N N . TRP A 1 94 ? 7.483 -3.553 12.596 1.00 88.62 94 TRP A N 1
ATOM 772 C CA . TRP A 1 94 ? 6.043 -3.503 12.843 1.00 88.62 94 TRP A CA 1
ATOM 773 C C . TRP A 1 94 ? 5.727 -3.050 14.262 1.00 88.62 94 TRP A C 1
ATOM 775 O O . TRP A 1 94 ? 4.927 -2.136 14.436 1.00 88.62 94 TRP A O 1
ATOM 785 N N . GLU A 1 95 ? 6.373 -3.659 15.255 1.00 88.19 95 GLU A N 1
ATOM 786 C CA . GLU A 1 95 ? 6.165 -3.341 16.664 1.00 88.19 95 GLU A CA 1
ATOM 787 C C . GLU A 1 95 ? 6.425 -1.861 16.942 1.00 88.19 95 GLU A C 1
ATOM 789 O O . GLU A 1 95 ? 5.553 -1.160 17.457 1.00 88.19 95 GLU A O 1
ATOM 794 N N . LYS A 1 96 ? 7.594 -1.362 16.525 1.00 91.50 96 LYS A N 1
ATOM 795 C CA . LYS A 1 96 ? 7.967 0.039 16.705 1.00 91.50 96 LYS A CA 1
ATOM 796 C C . LYS A 1 96 ? 6.964 0.977 16.032 1.00 91.50 96 LYS A C 1
ATOM 798 O O . LYS A 1 96 ? 6.383 1.832 16.695 1.00 91.50 96 LYS A O 1
ATOM 803 N N . THR A 1 97 ? 6.735 0.810 14.729 1.00 91.56 97 THR A N 1
ATOM 804 C CA . THR A 1 97 ? 5.890 1.728 13.954 1.00 91.56 97 THR A CA 1
ATOM 805 C C . THR A 1 97 ? 4.442 1.718 14.433 1.00 91.56 97 THR A C 1
ATOM 807 O O . THR A 1 97 ? 3.816 2.774 14.526 1.00 91.56 97 THR A O 1
ATOM 810 N N . PHE A 1 98 ? 3.886 0.552 14.761 1.00 91.56 98 PHE A N 1
ATOM 811 C CA . PHE A 1 98 ? 2.510 0.481 15.233 1.00 91.56 98 PHE A CA 1
ATOM 812 C C . PHE A 1 98 ? 2.337 1.027 16.644 1.00 91.56 98 PHE A C 1
ATOM 814 O O . PHE A 1 98 ? 1.351 1.723 16.879 1.00 91.56 98 PHE A O 1
ATOM 821 N N . ASN A 1 99 ? 3.285 0.796 17.555 1.00 90.06 99 ASN A N 1
ATOM 822 C CA . ASN A 1 99 ? 3.230 1.390 18.889 1.00 90.06 99 ASN A CA 1
ATOM 823 C C . ASN A 1 99 ? 3.334 2.922 18.829 1.00 90.06 99 ASN A C 1
ATOM 825 O O . ASN A 1 99 ? 2.514 3.605 19.444 1.00 90.06 99 ASN A O 1
ATOM 829 N N . GLU A 1 100 ? 4.238 3.466 18.007 1.00 93.44 100 GLU A N 1
ATOM 830 C CA . GLU A 1 100 ? 4.342 4.914 17.763 1.00 93.44 100 GLU A CA 1
ATOM 831 C C . GLU A 1 100 ? 3.035 5.497 17.195 1.00 93.44 100 GLU A C 1
ATOM 833 O O . GLU A 1 100 ? 2.562 6.549 17.634 1.00 93.44 100 GLU A O 1
ATOM 838 N N . LEU A 1 101 ? 2.407 4.811 16.232 1.00 91.44 101 LEU A N 1
ATOM 839 C CA . LEU A 1 101 ? 1.123 5.233 15.663 1.00 91.44 101 LEU A CA 1
ATOM 840 C C . LEU A 1 101 ? -0.017 5.157 16.682 1.00 91.44 101 LEU A C 1
ATOM 842 O O . LEU A 1 101 ? -0.841 6.070 16.734 1.00 91.44 101 LEU A O 1
ATOM 846 N N . ASN A 1 102 ? -0.063 4.098 17.489 1.00 91.38 102 ASN A N 1
ATOM 847 C CA . ASN A 1 102 ? -1.063 3.890 18.536 1.00 91.38 102 ASN A CA 1
ATOM 848 C C . ASN A 1 102 ? -1.001 5.011 19.577 1.00 91.38 102 ASN A C 1
ATOM 850 O O . ASN A 1 102 ? -2.032 5.595 19.913 1.00 91.38 102 ASN A O 1
ATOM 854 N N . GLU A 1 103 ? 0.208 5.378 20.009 1.00 89.56 103 GLU A N 1
ATOM 855 C CA . GLU A 1 103 ? 0.440 6.486 20.933 1.00 89.56 103 GLU A CA 1
ATOM 856 C C . GLU A 1 103 ? 0.056 7.831 20.304 1.00 89.56 103 GLU A C 1
ATOM 858 O O . GLU A 1 103 ? -0.759 8.578 20.856 1.00 89.56 103 GLU A O 1
ATOM 863 N N . LYS A 1 104 ? 0.570 8.121 19.101 1.00 91.19 104 LYS A N 1
ATOM 864 C CA . LYS A 1 104 ? 0.318 9.386 18.395 1.00 91.19 104 LYS A CA 1
ATOM 865 C C . LYS A 1 104 ? -1.167 9.605 18.111 1.00 91.19 104 LYS A C 1
ATOM 867 O O . LYS A 1 104 ? -1.672 10.719 18.270 1.00 91.19 104 LYS A O 1
ATOM 872 N N . ALA A 1 105 ? -1.871 8.556 17.693 1.00 89.19 105 ALA A N 1
ATOM 873 C CA . ALA A 1 105 ? -3.299 8.600 17.405 1.00 89.19 105 ALA A CA 1
ATOM 874 C C . ALA A 1 105 ? -4.176 8.415 18.659 1.00 89.19 105 ALA A C 1
ATOM 876 O O . ALA A 1 105 ? -5.396 8.564 18.563 1.00 89.19 105 ALA A O 1
ATOM 877 N N . LYS A 1 106 ? -3.576 8.145 19.830 1.00 86.50 106 LYS A N 1
ATOM 878 C CA . LYS A 1 106 ? -4.262 7.876 21.107 1.00 86.50 106 LYS A CA 1
ATOM 879 C C . LYS A 1 106 ? -5.309 6.769 20.975 1.00 86.50 106 LYS A C 1
ATOM 881 O O . LYS A 1 106 ? -6.450 6.915 21.421 1.00 86.50 106 LYS A O 1
ATOM 886 N N . LEU A 1 107 ? -4.924 5.689 20.304 1.00 86.75 107 LEU A N 1
ATOM 887 C CA . LEU A 1 107 ? -5.760 4.514 20.103 1.00 86.75 107 LEU A CA 1
ATOM 888 C C . LEU A 1 107 ? -5.544 3.513 21.252 1.00 86.75 107 LEU A C 1
ATOM 890 O O . LEU A 1 107 ? -4.549 3.563 21.970 1.00 86.75 107 LEU A O 1
ATOM 894 N N . ASN A 1 108 ? -6.520 2.627 21.460 1.00 88.69 108 ASN A N 1
ATOM 895 C CA . ASN A 1 108 ? -6.479 1.595 22.501 1.00 88.69 108 ASN A CA 1
ATOM 896 C C . ASN A 1 108 ? -6.296 0.212 21.860 1.00 88.69 108 ASN A C 1
ATOM 898 O O . ASN A 1 108 ? -7.181 -0.644 21.938 1.00 88.69 108 ASN A O 1
ATOM 902 N N . LEU A 1 109 ? -5.188 0.046 21.133 1.00 91.81 109 LEU A N 1
ATOM 903 C CA . LEU A 1 109 ? -4.862 -1.176 20.393 1.00 91.81 109 LEU A CA 1
ATOM 904 C C . LEU A 1 109 ? -3.760 -1.971 21.099 1.00 91.81 109 LEU A C 1
ATOM 906 O O . LEU A 1 109 ? -2.884 -1.398 21.751 1.00 91.81 109 LEU A O 1
ATOM 910 N N . GLU A 1 110 ? -3.805 -3.287 20.940 1.00 92.75 110 GLU A N 1
ATOM 911 C CA . GLU A 1 110 ? -2.763 -4.235 21.328 1.00 92.75 110 GLU A CA 1
ATOM 912 C C . GLU A 1 110 ? -2.305 -4.980 20.074 1.00 92.75 110 GLU A C 1
ATOM 914 O O . GLU A 1 110 ? -3.118 -5.617 19.402 1.00 92.75 110 GLU A O 1
ATOM 919 N N . PHE A 1 111 ? -1.017 -4.889 19.746 1.00 92.06 111 PHE A N 1
ATOM 920 C CA . PHE A 1 111 ? -0.439 -5.583 18.599 1.00 92.06 111 PHE A CA 1
ATOM 921 C C . PHE A 1 111 ? 0.228 -6.873 19.057 1.00 92.06 111 PHE A C 1
ATOM 923 O O . PHE A 1 111 ? 1.089 -6.856 19.931 1.00 92.06 111 PHE A O 1
ATOM 930 N N . ILE A 1 112 ? -0.168 -7.984 18.446 1.00 90.88 112 ILE A N 1
ATOM 931 C CA . ILE A 1 112 ? 0.375 -9.315 18.701 1.00 90.88 112 ILE A CA 1
ATOM 932 C C . ILE A 1 112 ? 1.174 -9.714 17.466 1.00 90.88 112 ILE A C 1
ATOM 934 O O . ILE A 1 112 ? 0.615 -9.854 16.374 1.00 90.88 112 ILE A O 1
ATOM 938 N N . ILE A 1 113 ? 2.481 -9.893 17.638 1.00 88.44 113 ILE A N 1
ATOM 939 C CA . ILE A 1 113 ? 3.390 -10.317 16.574 1.00 88.44 113 ILE A CA 1
ATOM 940 C C . ILE A 1 113 ? 4.010 -11.643 17.014 1.00 88.44 113 ILE A C 1
ATOM 942 O O . ILE A 1 113 ? 4.942 -11.634 17.814 1.00 88.44 113 ILE A O 1
ATOM 946 N N . PRO A 1 114 ? 3.468 -12.787 16.567 1.00 81.81 114 PRO A N 1
ATOM 947 C CA . PRO A 1 114 ? 4.001 -14.080 16.962 1.00 81.81 114 PRO A CA 1
ATOM 948 C C . PRO A 1 114 ? 5.412 -14.257 16.398 1.00 81.81 114 PRO A C 1
ATOM 950 O O . PRO A 1 114 ? 5.695 -13.863 15.260 1.00 81.81 114 PRO A O 1
ATOM 953 N N . GLU A 1 115 ? 6.290 -14.887 17.176 1.00 72.38 115 GLU A N 1
ATOM 954 C CA . GLU A 1 115 ? 7.601 -15.288 16.683 1.00 72.38 115 GLU A CA 1
ATOM 955 C C . GLU A 1 115 ? 7.446 -16.269 15.509 1.00 72.38 115 GLU A C 1
ATOM 957 O O . GLU A 1 115 ? 6.520 -17.085 15.432 1.00 72.38 115 GLU A O 1
ATOM 962 N N . ILE A 1 116 ? 8.315 -16.103 14.514 1.00 59.88 116 ILE A N 1
ATOM 963 C CA . ILE A 1 116 ? 8.169 -16.669 13.174 1.00 59.88 116 ILE A CA 1
ATOM 964 C C . ILE A 1 116 ? 8.281 -18.202 13.245 1.00 59.88 116 ILE A C 1
ATOM 966 O O . ILE A 1 116 ? 9.391 -18.715 13.219 1.00 59.88 116 ILE A O 1
ATOM 970 N N . ASN A 1 117 ? 7.137 -18.904 13.297 1.00 55.81 117 ASN A N 1
ATOM 971 C CA . ASN A 1 117 ? 6.843 -20.254 12.754 1.00 55.81 117 ASN A CA 1
ATOM 972 C C . ASN A 1 117 ? 5.937 -21.150 13.613 1.00 55.81 117 ASN A C 1
ATOM 974 O O . ASN A 1 117 ? 5.586 -22.242 13.164 1.00 55.81 117 ASN A O 1
ATOM 978 N N . GLU A 1 118 ? 5.459 -20.728 14.778 1.00 63.53 118 GLU A N 1
ATOM 979 C CA . GLU A 1 118 ? 4.562 -21.593 15.548 1.00 63.53 118 GLU A CA 1
ATOM 980 C C . GLU A 1 118 ? 3.104 -21.437 15.100 1.00 63.53 118 GLU A C 1
ATOM 982 O O . GLU A 1 118 ? 2.362 -20.572 15.571 1.00 63.53 118 GLU A O 1
ATOM 987 N N . LYS A 1 119 ? 2.657 -22.329 14.201 1.00 67.88 119 LYS A N 1
ATOM 988 C CA . LYS A 1 119 ? 1.225 -22.503 13.876 1.00 67.88 119 LYS A CA 1
ATOM 989 C C . LYS A 1 119 ? 0.373 -22.652 15.143 1.00 67.88 119 LYS A C 1
ATOM 991 O O . LYS A 1 119 ? -0.768 -22.197 15.169 1.00 67.88 119 LYS A O 1
ATOM 996 N N . GLU A 1 120 ? 0.922 -23.262 16.190 1.00 68.06 120 GLU A N 1
ATOM 997 C CA . GLU A 1 120 ? 0.267 -23.381 17.494 1.00 68.06 120 GLU A CA 1
ATOM 998 C C . GLU A 1 120 ? 0.094 -22.032 18.192 1.00 68.06 120 GLU A C 1
ATOM 1000 O O . GLU A 1 120 ? -0.984 -21.744 18.708 1.00 68.06 120 GLU A O 1
ATOM 1005 N N . THR A 1 121 ? 1.107 -21.169 18.151 1.00 72.38 121 THR A N 1
ATOM 1006 C CA . THR A 1 121 ? 1.053 -19.833 18.754 1.00 72.38 121 THR A CA 1
ATOM 1007 C C . THR A 1 121 ? 0.079 -18.924 18.014 1.00 72.38 121 THR A C 1
ATOM 1009 O O . THR A 1 121 ? -0.713 -18.233 18.650 1.00 72.38 121 THR A O 1
ATOM 1012 N N . ILE A 1 122 ? -0.004 -19.023 16.683 1.00 79.38 122 ILE A N 1
ATOM 1013 C CA . ILE A 1 122 ? -1.057 -18.341 15.911 1.00 79.38 122 ILE A CA 1
ATOM 1014 C C . ILE A 1 122 ? -2.447 -18.796 16.382 1.00 79.38 122 ILE A C 1
ATOM 1016 O O . ILE A 1 122 ? -3.277 -17.954 16.730 1.00 79.38 122 ILE A O 1
ATOM 1020 N N . LYS A 1 123 ? -2.691 -20.113 16.468 1.00 81.75 123 LYS A N 1
ATOM 1021 C CA . LYS A 1 123 ? -3.986 -20.675 16.898 1.00 81.75 123 LYS A CA 1
ATOM 1022 C C . LYS A 1 123 ? -4.402 -20.230 18.301 1.00 81.75 123 LYS A C 1
ATOM 1024 O O . LYS A 1 123 ? -5.587 -19.977 18.521 1.00 81.75 123 LYS A O 1
ATOM 1029 N N . LYS A 1 124 ? -3.452 -20.075 19.233 1.00 83.50 124 LYS A N 1
ATOM 1030 C CA . LYS A 1 124 ? -3.724 -19.557 20.589 1.00 83.50 124 LYS A CA 1
ATOM 1031 C C . LYS A 1 124 ? -4.367 -18.168 20.548 1.00 83.50 124 LYS A C 1
ATOM 1033 O O . LYS A 1 124 ? -5.309 -17.916 21.294 1.00 83.50 124 LYS A O 1
ATOM 1038 N N . HIS A 1 125 ? -3.918 -17.296 19.646 1.00 87.62 125 HIS A N 1
ATOM 1039 C CA . HIS A 1 125 ? -4.408 -15.918 19.565 1.00 87.62 125 HIS A CA 1
ATOM 1040 C C . HIS A 1 125 ? -5.700 -15.756 18.751 1.00 87.62 125 HIS A C 1
ATOM 1042 O O . HIS A 1 125 ? -6.465 -14.829 19.019 1.00 87.62 125 HIS A O 1
ATOM 1048 N N . LEU A 1 126 ? -6.000 -16.660 17.807 1.00 88.44 126 LEU A N 1
ATOM 1049 C CA . LEU A 1 126 ? -7.169 -16.538 16.916 1.00 88.44 126 LEU A CA 1
ATOM 1050 C C . LEU A 1 126 ? -8.509 -16.376 17.655 1.00 88.44 126 LEU A C 1
ATOM 1052 O O . LEU A 1 126 ? -9.406 -15.701 17.153 1.00 88.44 126 LEU A O 1
ATOM 1056 N N . LYS A 1 127 ? -8.644 -16.940 18.861 1.00 88.81 127 LYS A N 1
ATOM 1057 C CA . LYS A 1 127 ? -9.878 -16.870 19.665 1.00 88.81 127 LYS A CA 1
ATOM 1058 C C . LYS A 1 127 ? -10.209 -15.469 20.177 1.00 88.81 127 LYS A C 1
ATOM 1060 O O . LYS A 1 127 ? -11.374 -15.185 20.459 1.00 88.81 127 LYS A O 1
ATOM 1065 N N . GLU A 1 128 ? -9.202 -14.615 20.326 1.00 90.25 128 GLU A N 1
ATOM 1066 C CA . GLU A 1 128 ? -9.325 -13.338 21.034 1.00 90.25 128 GLU A CA 1
ATOM 1067 C C . GLU A 1 128 ? -9.104 -12.113 20.154 1.00 90.25 128 GLU A C 1
ATOM 1069 O O . GLU A 1 128 ? -9.366 -11.005 20.610 1.00 90.25 128 GLU A O 1
ATOM 1074 N N . VAL A 1 129 ? -8.623 -12.295 18.926 1.00 94.25 129 VAL A N 1
ATOM 1075 C CA . VAL A 1 129 ? -8.273 -11.190 18.030 1.00 94.25 129 VAL A CA 1
ATOM 1076 C C . VAL A 1 129 ? -9.498 -10.659 17.297 1.00 94.25 129 VAL A C 1
ATOM 1078 O O . VAL A 1 129 ? -10.344 -11.422 16.825 1.00 94.25 129 VAL A O 1
ATOM 1081 N N . GLU A 1 130 ? -9.579 -9.337 17.167 1.00 95.06 130 GLU A N 1
ATOM 1082 C CA . GLU A 1 130 ? -10.613 -8.681 16.365 1.00 95.06 130 GLU A CA 1
ATOM 1083 C C . GLU A 1 130 ? -10.132 -8.344 14.951 1.00 95.06 130 GLU A C 1
ATOM 1085 O O . GLU A 1 130 ? -10.949 -8.241 14.033 1.00 95.06 130 GLU A O 1
ATOM 1090 N N . VAL A 1 131 ? -8.822 -8.172 14.763 1.00 95.44 131 VAL A N 1
ATOM 1091 C CA . VAL A 1 131 ? -8.221 -7.813 13.474 1.00 95.44 131 VAL A CA 1
ATOM 1092 C C . VAL A 1 131 ? -7.021 -8.706 13.197 1.00 95.44 131 VAL A C 1
ATOM 1094 O O . VAL A 1 131 ? -6.217 -8.962 14.093 1.00 95.44 131 VAL A O 1
ATOM 1097 N N . VAL A 1 132 ? -6.859 -9.124 11.942 1.00 94.06 132 VAL A N 1
ATOM 1098 C CA . VAL A 1 132 ? -5.616 -9.741 11.466 1.00 94.06 132 VAL A CA 1
ATOM 1099 C C . VAL A 1 132 ? -5.052 -8.962 10.286 1.00 94.06 132 VAL A C 1
ATOM 1101 O O . VAL A 1 132 ? -5.794 -8.578 9.387 1.00 94.06 132 VAL A O 1
ATOM 1104 N N . ILE A 1 133 ? -3.738 -8.740 10.276 1.00 93.75 133 ILE A N 1
ATOM 1105 C CA . ILE A 1 133 ? -3.009 -8.129 9.163 1.00 93.75 133 ILE A CA 1
ATOM 1106 C C . ILE A 1 133 ? -2.169 -9.201 8.459 1.00 93.75 133 ILE A C 1
ATOM 1108 O O . ILE A 1 133 ? -1.160 -9.669 8.991 1.00 93.75 133 ILE A O 1
ATOM 1112 N N . GLY A 1 134 ? -2.564 -9.554 7.237 1.00 90.19 134 GLY A N 1
ATOM 1113 C CA . GLY A 1 134 ? -1.940 -10.585 6.412 1.00 90.19 134 GLY A CA 1
ATOM 1114 C C . GLY A 1 134 ? -2.316 -12.011 6.819 1.00 90.19 134 GLY A C 1
ATOM 1115 O O . GLY A 1 134 ? -3.336 -12.246 7.462 1.00 90.19 134 GLY A O 1
ATOM 1116 N N . GLY A 1 135 ? -1.464 -12.962 6.436 1.00 84.62 135 GLY A N 1
ATOM 1117 C CA . GLY A 1 135 ? -1.686 -14.386 6.678 1.00 84.62 135 GLY A CA 1
ATOM 1118 C C . GLY A 1 135 ? -2.609 -15.049 5.655 1.00 84.62 135 GLY A C 1
ATOM 1119 O O . GLY A 1 135 ? -3.196 -14.409 4.786 1.00 84.62 135 GLY A O 1
ATOM 1120 N N . THR A 1 136 ? -2.698 -16.367 5.769 1.00 83.88 136 THR A N 1
ATOM 1121 C CA . THR A 1 136 ? -3.589 -17.245 5.006 1.00 83.88 136 THR A CA 1
ATOM 1122 C C . THR A 1 136 ? -4.249 -18.179 6.001 1.00 83.88 136 THR A C 1
ATOM 1124 O O . THR A 1 136 ? -3.563 -18.682 6.893 1.00 83.88 136 THR A O 1
ATOM 1127 N N . PHE A 1 137 ? -5.543 -18.422 5.845 1.00 85.88 137 PHE A N 1
ATOM 1128 C C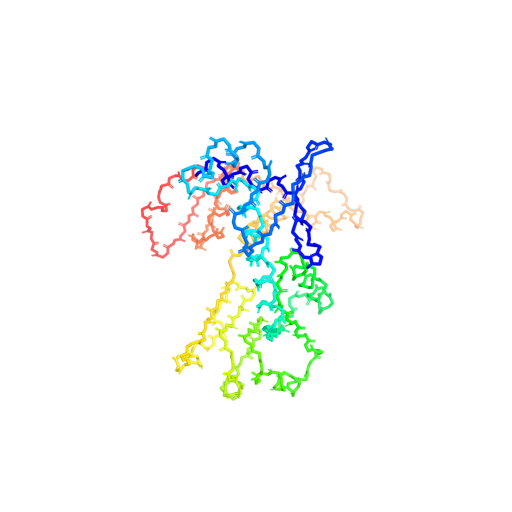A . PHE A 1 137 ? -6.336 -19.161 6.819 1.00 85.88 137 PHE A CA 1
ATOM 1129 C C . PHE A 1 137 ? -6.902 -20.423 6.192 1.00 85.88 137 PHE A C 1
ATOM 1131 O O . PHE A 1 137 ? -7.352 -20.404 5.051 1.00 85.88 137 PHE A O 1
ATOM 1138 N N . SER A 1 138 ? -6.899 -21.508 6.957 1.00 88.75 138 SER A N 1
ATOM 1139 C CA . SER A 1 138 ? -7.716 -22.683 6.670 1.00 88.75 138 SER A CA 1
ATOM 1140 C C . SER A 1 138 ? -9.117 -22.525 7.268 1.00 88.75 138 SER A C 1
ATOM 1142 O O . SER A 1 138 ? -9.344 -21.696 8.154 1.00 88.75 138 SER A O 1
ATOM 1144 N N . LYS A 1 139 ? -10.057 -23.382 6.853 1.00 87.62 139 LYS A N 1
ATOM 1145 C CA . LYS A 1 139 ? -11.394 -23.455 7.463 1.00 87.62 139 LYS A CA 1
ATOM 1146 C C . LYS A 1 139 ? -11.330 -23.630 8.990 1.00 87.62 139 LYS A C 1
ATOM 1148 O O . LYS A 1 139 ? -12.020 -22.918 9.715 1.00 87.62 139 LYS A O 1
ATOM 1153 N N . GLY A 1 140 ? -10.444 -24.506 9.473 1.00 88.38 140 GLY A N 1
ATOM 1154 C CA . GLY A 1 140 ? -10.258 -24.761 10.906 1.00 88.38 140 GLY A CA 1
ATOM 1155 C C . GLY A 1 140 ? -9.639 -23.588 11.677 1.00 88.38 140 GLY A C 1
ATOM 1156 O O . GLY A 1 140 ? -9.872 -23.449 12.878 1.00 88.38 140 GLY A O 1
ATOM 1157 N N . ASP A 1 141 ? -8.882 -22.709 11.013 1.00 89.38 141 ASP A N 1
ATOM 1158 C CA . ASP A 1 141 ? -8.415 -21.464 11.635 1.00 89.38 141 ASP A CA 1
ATOM 1159 C C . ASP A 1 141 ? -9.589 -20.494 11.823 1.00 89.38 141 ASP A C 1
ATOM 1161 O O . ASP A 1 141 ? -9.766 -19.935 12.904 1.00 89.38 141 ASP A O 1
ATOM 1165 N N . LEU A 1 142 ? -10.451 -20.360 10.809 1.00 88.25 142 LEU A N 1
ATOM 1166 C CA . LEU A 1 142 ? -11.634 -19.492 10.860 1.00 88.25 142 LEU A CA 1
ATOM 1167 C C . LEU A 1 142 ? -12.705 -19.988 11.845 1.00 88.25 142 LEU A C 1
ATOM 1169 O O . LEU A 1 142 ? -13.492 -19.213 12.379 1.00 88.25 142 LEU A O 1
ATOM 1173 N N . GLU A 1 143 ? -12.796 -21.288 12.114 1.00 88.44 143 GLU A N 1
ATOM 1174 C CA . GLU A 1 143 ? -13.683 -21.822 13.163 1.00 88.44 143 GLU A CA 1
ATOM 1175 C C . GLU A 1 143 ? -13.266 -21.372 14.568 1.00 88.44 143 GLU A C 1
ATOM 1177 O O . GLU A 1 143 ? -14.107 -21.243 15.458 1.00 88.44 143 GLU A O 1
ATOM 1182 N N . GLN A 1 144 ? -11.987 -21.053 14.765 1.00 88.62 144 GLN A N 1
ATOM 1183 C CA . GLN A 1 144 ? -11.477 -20.579 16.048 1.00 88.62 144 GLN A CA 1
ATOM 1184 C C . GLN A 1 144 ? -11.642 -19.066 16.233 1.00 88.62 144 GLN A C 1
ATOM 1186 O O . GLN A 1 144 ? -11.564 -18.587 17.366 1.00 88.62 144 GLN A O 1
ATOM 1191 N N . THR A 1 145 ? -11.904 -18.307 15.166 1.00 90.06 145 THR A N 1
ATOM 1192 C CA . THR A 1 145 ? -11.963 -16.841 15.200 1.00 90.06 145 THR A CA 1
ATOM 1193 C C . THR A 1 145 ? -13.321 -16.307 15.661 1.00 90.06 145 THR A C 1
ATOM 1195 O O . THR A 1 145 ? -14.140 -15.827 14.883 1.00 90.06 145 THR A O 1
ATOM 1198 N N . LYS A 1 146 ? -13.570 -16.343 16.976 1.00 87.56 146 LYS A N 1
ATOM 1199 C CA . LYS A 1 146 ? -14.863 -15.930 17.565 1.00 87.56 146 LYS A CA 1
ATOM 1200 C C . LYS A 1 146 ? -15.118 -14.420 17.571 1.00 87.56 146 LYS A C 1
ATOM 1202 O O . LYS A 1 146 ? -16.271 -14.002 17.627 1.00 87.56 146 LYS A O 1
ATOM 1207 N N . LYS A 1 147 ? -14.059 -13.605 17.579 1.00 92.44 147 LYS A N 1
ATOM 1208 C CA . LYS A 1 147 ? -14.146 -12.136 17.683 1.00 92.44 147 LYS A CA 1
ATOM 1209 C C . LYS A 1 147 ? -13.692 -11.398 16.429 1.00 92.44 147 LYS A C 1
ATOM 1211 O O . LYS A 1 147 ? -13.761 -10.170 16.404 1.00 92.44 147 LYS A O 1
ATOM 1216 N N . LEU A 1 148 ? -13.223 -12.128 15.419 1.00 93.38 148 LEU A N 1
ATOM 1217 C CA . LEU A 1 148 ? -12.641 -11.545 14.220 1.00 93.38 148 LEU A CA 1
ATOM 1218 C C . LEU A 1 148 ? -13.684 -10.716 13.476 1.00 93.38 148 LEU A C 1
ATOM 1220 O O . LEU A 1 148 ? -14.796 -11.169 13.225 1.00 93.38 148 LEU A O 1
ATOM 1224 N N . LYS A 1 149 ? -13.299 -9.490 13.133 1.00 93.69 149 LYS A N 1
ATOM 1225 C CA . LYS A 1 149 ? -14.124 -8.514 12.415 1.00 93.69 149 LYS A CA 1
ATOM 1226 C C . LYS A 1 149 ? -13.463 -8.042 11.131 1.00 93.69 149 LYS A C 1
ATOM 1228 O O . LYS A 1 149 ? -14.165 -7.610 10.224 1.00 93.69 149 LYS A O 1
ATOM 1233 N N . LEU A 1 150 ? -12.133 -8.086 11.054 1.00 94.81 150 LEU A N 1
ATOM 1234 C CA . LEU A 1 150 ? -11.390 -7.573 9.907 1.00 94.81 150 LEU A CA 1
ATOM 1235 C C . LEU A 1 150 ? -10.160 -8.425 9.592 1.00 94.81 150 LEU A C 1
ATOM 1237 O O . LEU A 1 150 ? -9.320 -8.668 10.455 1.00 94.81 150 LEU A O 1
ATOM 1241 N N . ILE A 1 151 ? -10.018 -8.779 8.320 1.00 93.88 151 ILE A N 1
ATOM 1242 C CA . ILE A 1 151 ? -8.786 -9.285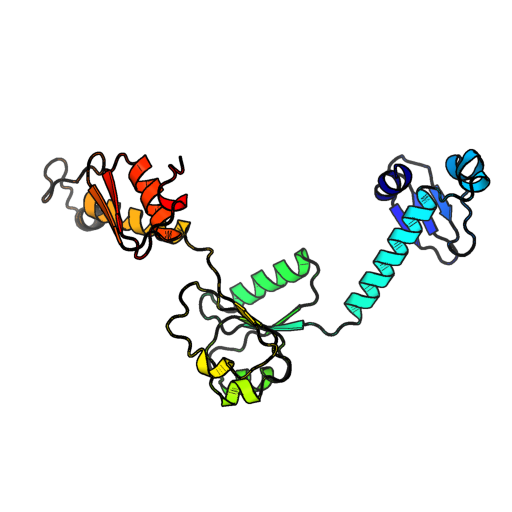 7.725 1.00 93.88 151 ILE A CA 1
ATOM 1243 C C . ILE A 1 151 ? -8.257 -8.204 6.784 1.00 93.88 151 ILE A C 1
ATOM 1245 O O . ILE A 1 151 ? -8.862 -7.898 5.757 1.00 93.88 151 ILE A O 1
ATOM 1249 N N . GLN A 1 152 ? -7.123 -7.615 7.143 1.00 94.81 152 GLN A N 1
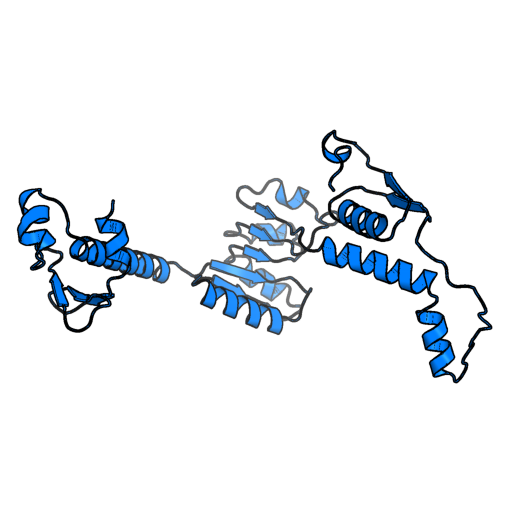ATOM 1250 C CA . GLN A 1 152 ? -6.434 -6.615 6.346 1.00 94.81 152 GLN A CA 1
ATOM 1251 C C . GLN A 1 152 ? -5.285 -7.262 5.576 1.00 94.81 152 GLN A C 1
ATOM 1253 O O . GLN A 1 152 ? -4.255 -7.628 6.135 1.00 94.81 152 GLN A O 1
ATOM 1258 N N . ILE A 1 153 ? -5.428 -7.345 4.265 1.00 92.94 153 ILE A N 1
ATOM 1259 C CA . ILE A 1 153 ? -4.403 -7.822 3.348 1.00 92.94 153 ILE A CA 1
ATOM 1260 C C . ILE A 1 153 ? -3.472 -6.639 3.038 1.00 92.94 153 ILE A C 1
ATOM 1262 O O . ILE A 1 153 ? -3.940 -5.611 2.542 1.00 92.94 153 ILE A O 1
ATOM 1266 N N . PRO A 1 154 ? -2.163 -6.724 3.336 1.00 91.00 154 PRO A N 1
ATOM 1267 C CA . PRO A 1 154 ? -1.246 -5.587 3.228 1.00 91.00 154 PRO A CA 1
ATOM 1268 C C . PRO A 1 154 ? -0.716 -5.353 1.798 1.00 91.00 154 PRO A C 1
ATOM 1270 O O . PRO A 1 154 ? 0.301 -4.692 1.608 1.00 91.00 154 PRO A O 1
ATOM 1273 N N . PHE A 1 155 ? -1.386 -5.899 0.783 1.00 88.94 155 PHE A N 1
ATOM 1274 C CA . PHE A 1 155 ? -1.012 -5.801 -0.627 1.00 88.94 155 PHE A CA 1
ATOM 1275 C C . PHE A 1 155 ? -2.256 -5.751 -1.521 1.00 88.94 155 PHE A C 1
ATOM 1277 O O . PHE A 1 155 ? -3.356 -6.059 -1.073 1.00 88.94 155 PHE A O 1
ATOM 1284 N N . ALA A 1 156 ? -2.084 -5.345 -2.782 1.00 89.56 156 ALA A N 1
ATOM 1285 C CA . ALA A 1 156 ? -3.195 -5.138 -3.712 1.00 89.56 156 ALA A CA 1
ATOM 1286 C C . ALA A 1 156 ? -3.741 -6.443 -4.316 1.00 89.56 156 ALA A C 1
ATOM 1288 O O . ALA A 1 156 ? -4.954 -6.591 -4.445 1.00 89.56 156 ALA A O 1
ATOM 1289 N N . GLY A 1 157 ? -2.855 -7.365 -4.711 1.00 86.25 157 GLY A N 1
ATOM 1290 C CA . GLY A 1 157 ? -3.228 -8.596 -5.414 1.00 86.25 157 GLY A CA 1
ATOM 1291 C C . GLY A 1 157 ? -3.826 -9.632 -4.471 1.00 86.25 157 GLY A C 1
ATOM 1292 O O . GLY A 1 157 ? -3.170 -10.051 -3.525 1.00 86.25 157 GLY A O 1
ATOM 1293 N N . VAL A 1 158 ? -5.058 -10.054 -4.730 1.00 88.94 158 VAL A N 1
ATOM 1294 C CA . VAL A 1 158 ? -5.800 -10.995 -3.873 1.00 88.94 158 VAL A CA 1
ATOM 1295 C C . VAL A 1 158 ? -6.135 -12.305 -4.582 1.00 88.94 158 VAL A C 1
ATOM 1297 O O . VAL A 1 158 ? -6.832 -13.143 -4.028 1.00 88.94 158 VAL A O 1
ATOM 1300 N N . ASP A 1 159 ? -5.592 -12.517 -5.780 1.00 87.25 159 ASP A N 1
ATOM 1301 C CA . ASP A 1 159 ? -5.928 -13.632 -6.677 1.00 87.25 159 ASP A CA 1
ATOM 1302 C C . ASP A 1 159 ? -5.621 -15.016 -6.084 1.00 87.25 159 ASP A C 1
ATOM 1304 O O . ASP A 1 159 ? -6.175 -16.021 -6.512 1.00 87.25 159 ASP A O 1
ATOM 1308 N N . LYS A 1 160 ? -4.720 -15.074 -5.096 1.00 83.12 160 LYS A N 1
ATOM 1309 C CA . LYS A 1 160 ? -4.321 -16.309 -4.404 1.00 83.12 160 LYS A CA 1
ATOM 1310 C C . LYS A 1 160 ? -5.141 -16.601 -3.145 1.00 83.12 160 LYS A C 1
ATOM 1312 O O . LYS A 1 160 ? -4.847 -17.575 -2.456 1.00 83.12 160 LYS A O 1
ATOM 1317 N N . LEU A 1 161 ? -6.093 -15.739 -2.792 1.00 83.69 161 LEU A N 1
ATOM 1318 C CA . LEU A 1 161 ? -6.947 -15.951 -1.632 1.00 83.69 161 LEU A CA 1
ATOM 1319 C C . LEU A 1 161 ? -8.178 -16.749 -2.037 1.00 83.69 161 LEU A C 1
ATOM 1321 O O . LEU A 1 161 ? -8.908 -16.371 -2.950 1.00 83.69 161 LEU A O 1
ATOM 1325 N N . ASP A 1 162 ? -8.416 -17.834 -1.312 1.00 87.25 162 ASP A N 1
ATOM 1326 C CA . ASP A 1 162 ? -9.641 -18.607 -1.433 1.00 87.25 162 ASP A CA 1
ATOM 1327 C C . ASP A 1 162 ? -10.777 -17.865 -0.716 1.00 87.25 162 ASP A C 1
ATOM 1329 O O . ASP A 1 162 ? -10.975 -17.995 0.495 1.00 87.25 162 ASP A O 1
ATOM 1333 N N . PHE A 1 163 ? -11.484 -17.016 -1.465 1.00 87.62 163 PHE A N 1
ATOM 1334 C CA . PHE A 1 163 ? -12.619 -16.254 -0.949 1.00 87.62 163 PHE A CA 1
ATOM 1335 C C . PHE A 1 163 ? -13.809 -17.143 -0.567 1.00 87.62 163 PHE A C 1
ATOM 1337 O O . PHE A 1 163 ? -14.643 -16.709 0.233 1.00 87.62 163 PHE A O 1
ATOM 1344 N N . ASP A 1 164 ? -13.875 -18.383 -1.064 1.00 89.06 164 ASP A N 1
ATOM 1345 C CA . ASP A 1 164 ? -14.967 -19.305 -0.749 1.00 89.06 164 ASP A CA 1
ATOM 1346 C C . ASP A 1 164 ? -14.944 -19.709 0.726 1.00 89.06 164 ASP A C 1
ATOM 1348 O O . ASP A 1 164 ? -16.003 -19.842 1.338 1.00 89.06 164 ASP A O 1
ATOM 1352 N N . LEU A 1 165 ? -13.758 -19.749 1.347 1.00 87.38 165 LEU A N 1
ATOM 1353 C CA . LEU A 1 165 ? -13.592 -19.987 2.788 1.00 87.38 165 LEU A CA 1
ATOM 1354 C C . LEU A 1 165 ? -14.325 -18.970 3.674 1.00 87.38 165 LEU A C 1
ATOM 1356 O O . LEU A 1 165 ? -14.599 -19.254 4.843 1.00 87.38 165 LEU A O 1
ATOM 1360 N N . TYR A 1 166 ? -14.617 -17.783 3.142 1.00 86.50 166 TYR A N 1
ATOM 1361 C CA . TYR A 1 166 ? -15.189 -16.672 3.896 1.00 86.50 166 TYR A CA 1
ATOM 1362 C C . TYR A 1 166 ? -16.650 -16.386 3.537 1.00 86.50 166 TYR A C 1
ATOM 1364 O O . TYR A 1 166 ? -17.288 -15.618 4.253 1.00 86.50 166 TYR A O 1
ATOM 1372 N N . LYS A 1 167 ? -17.196 -16.999 2.475 1.00 85.00 167 LYS A N 1
ATOM 1373 C CA . LYS A 1 167 ? -18.559 -16.724 1.977 1.00 85.00 167 LYS A CA 1
ATOM 1374 C C . LYS A 1 167 ? -19.637 -16.896 3.049 1.00 85.00 167 LYS A C 1
ATOM 1376 O O . LYS A 1 167 ? -20.530 -16.060 3.153 1.00 85.00 167 LYS A O 1
ATOM 1381 N N . ASP A 1 168 ? -19.504 -17.920 3.887 1.00 83.19 168 ASP A N 1
ATOM 1382 C CA . ASP A 1 168 ? -20.487 -18.246 4.929 1.00 83.19 168 ASP A CA 1
ATOM 1383 C C . ASP A 1 168 ? -20.247 -17.493 6.251 1.00 83.19 168 ASP A C 1
ATOM 1385 O O . ASP A 1 168 ? -20.927 -17.726 7.254 1.00 83.19 168 ASP A O 1
ATOM 1389 N N . ARG A 1 169 ? -19.259 -16.589 6.300 1.00 81.38 169 ARG A N 1
ATOM 1390 C CA . ARG A 1 169 ? -18.889 -15.858 7.516 1.00 81.38 169 ARG A CA 1
ATOM 1391 C C . ARG A 1 169 ? -19.496 -14.466 7.526 1.00 81.38 169 ARG A C 1
ATOM 1393 O O . ARG A 1 169 ? -18.983 -13.525 6.928 1.00 81.38 169 ARG A O 1
ATOM 1400 N N . GLN A 1 170 ? -20.567 -14.316 8.293 1.00 80.38 170 GLN A N 1
ATOM 1401 C CA . GLN A 1 170 ? -21.153 -13.006 8.547 1.00 80.38 170 GLN A CA 1
ATOM 1402 C C . GLN A 1 170 ? -20.269 -12.177 9.491 1.00 80.38 170 GLN A C 1
ATOM 1404 O O . GLN A 1 170 ? -19.727 -12.685 10.471 1.00 80.38 170 GLN A O 1
ATOM 1409 N N . GLY A 1 171 ? -20.144 -10.880 9.202 1.00 84.31 171 GLY A N 1
ATOM 1410 C CA . GLY A 1 171 ? -19.494 -9.910 10.091 1.00 84.31 171 GLY A CA 1
ATOM 1411 C C . GLY A 1 171 ? -17.966 -9.820 9.999 1.00 84.31 171 GLY A C 1
ATOM 1412 O O . GLY A 1 171 ? -17.385 -9.016 10.728 1.00 84.31 171 GLY A O 1
ATOM 1413 N N . ILE A 1 172 ? -17.323 -10.581 9.105 1.00 89.69 172 ILE A N 1
ATOM 1414 C CA . ILE A 1 172 ? -15.888 -10.454 8.812 1.00 89.69 172 ILE A CA 1
ATOM 1415 C C . ILE A 1 172 ? -15.708 -9.640 7.532 1.00 89.69 172 ILE A C 1
ATOM 1417 O O . ILE A 1 172 ? -16.110 -10.061 6.450 1.00 89.69 172 ILE A O 1
ATOM 1421 N N . TYR A 1 173 ? -15.061 -8.485 7.650 1.00 92.62 173 TYR A N 1
ATOM 1422 C CA . TYR A 1 173 ? -14.632 -7.691 6.505 1.00 92.62 173 TYR A CA 1
ATOM 1423 C C . TYR A 1 173 ? -13.265 -8.161 6.017 1.00 92.62 173 TYR A C 1
ATOM 1425 O O . TYR A 1 173 ? -12.373 -8.436 6.820 1.00 92.62 173 TYR A O 1
ATOM 1433 N N . ILE A 1 174 ? -13.084 -8.208 4.700 1.00 92.19 174 ILE A N 1
ATOM 1434 C CA . ILE A 1 174 ? -11.793 -8.484 4.071 1.00 92.19 174 ILE A CA 1
ATOM 1435 C C . ILE A 1 174 ? -11.433 -7.276 3.218 1.00 92.19 174 ILE A C 1
ATOM 1437 O O . ILE A 1 174 ? -12.153 -6.930 2.283 1.00 92.19 174 ILE A O 1
ATOM 1441 N N . CYS A 1 175 ? -10.322 -6.631 3.557 1.00 93.75 175 CYS A N 1
ATOM 1442 C CA . CYS A 1 175 ? -9.859 -5.414 2.904 1.00 93.75 175 CYS A CA 1
ATOM 1443 C C . CYS A 1 175 ? -8.443 -5.621 2.378 1.00 93.75 175 CYS A C 1
ATOM 1445 O O . CYS A 1 175 ? -7.626 -6.266 3.029 1.00 93.75 175 CYS A O 1
ATOM 1447 N N . ASN A 1 176 ? -8.120 -5.031 1.234 1.00 93.75 176 ASN A N 1
ATOM 1448 C CA . ASN A 1 176 ? -6.765 -4.972 0.691 1.00 93.75 176 ASN A CA 1
ATOM 1449 C C . ASN A 1 176 ? -6.275 -3.511 0.620 1.00 93.75 176 ASN A C 1
ATOM 1451 O O . ASN A 1 176 ? -7.005 -2.588 0.989 1.00 93.75 176 ASN A O 1
ATOM 1455 N N . ILE A 1 177 ? -5.021 -3.285 0.212 1.00 91.56 177 ILE A N 1
ATOM 1456 C CA . ILE A 1 177 ? -4.429 -1.936 0.135 1.00 91.56 177 ILE A CA 1
ATOM 1457 C C . ILE A 1 177 ? -3.949 -1.645 -1.287 1.00 91.56 177 ILE A C 1
ATOM 1459 O O . ILE A 1 177 ? -3.231 -2.439 -1.887 1.00 91.56 177 ILE A O 1
ATOM 1463 N N . HIS A 1 178 ? -4.271 -0.450 -1.790 1.00 89.12 178 HIS A N 1
ATOM 1464 C CA . HIS A 1 178 ? -3.876 0.047 -3.114 1.00 89.12 178 HIS A CA 1
ATOM 1465 C C . HIS A 1 178 ? -2.981 1.301 -3.026 1.00 89.12 178 HIS A C 1
ATOM 1467 O O . HIS A 1 178 ? -3.295 2.342 -3.600 1.00 89.12 178 HIS A O 1
ATOM 1473 N N . ALA A 1 179 ? -1.864 1.220 -2.294 1.00 88.19 179 ALA A N 1
ATOM 1474 C CA . ALA A 1 179 ? -0.997 2.373 -1.998 1.00 88.19 179 ALA A CA 1
ATOM 1475 C C . ALA A 1 179 ? 0.319 2.425 -2.803 1.00 88.19 179 ALA A C 1
ATOM 1477 O O . ALA A 1 179 ? 1.070 3.387 -2.691 1.00 88.19 179 ALA A O 1
ATOM 1478 N N . ASN A 1 180 ? 0.619 1.416 -3.624 1.00 90.19 180 ASN A N 1
ATOM 1479 C CA . ASN A 1 180 ? 1.929 1.256 -4.268 1.00 90.19 180 ASN A CA 1
ATOM 1480 C C . ASN A 1 180 ? 1.987 1.722 -5.735 1.00 90.19 180 ASN A C 1
ATOM 1482 O O . ASN A 1 180 ? 2.974 1.446 -6.412 1.00 90.19 180 ASN A O 1
ATOM 1486 N N . ARG A 1 181 ? 0.959 2.419 -6.246 1.00 93.31 181 ARG A N 1
ATOM 1487 C CA . ARG A 1 181 ? 0.874 2.773 -7.677 1.00 93.31 181 ARG A CA 1
ATOM 1488 C C . ARG A 1 181 ? 2.090 3.547 -8.199 1.00 93.31 181 ARG A C 1
ATOM 1490 O O . ARG A 1 181 ? 2.612 3.191 -9.249 1.00 93.31 181 ARG A O 1
ATOM 1497 N N . ASN A 1 182 ? 2.551 4.547 -7.446 1.00 94.94 182 ASN A N 1
ATOM 1498 C CA . ASN A 1 182 ? 3.663 5.410 -7.849 1.00 94.94 182 ASN A CA 1
ATOM 1499 C C . ASN A 1 182 ? 4.978 4.635 -7.803 1.00 94.94 182 ASN A C 1
ATOM 1501 O O . ASN A 1 182 ? 5.679 4.583 -8.801 1.00 94.94 182 ASN A O 1
ATOM 1505 N N . ALA A 1 183 ? 5.240 3.926 -6.700 1.00 95.75 183 ALA A N 1
ATOM 1506 C CA . ALA A 1 183 ? 6.446 3.114 -6.547 1.00 95.75 183 ALA A CA 1
ATOM 1507 C C . ALA A 1 183 ? 6.590 2.053 -7.655 1.00 95.75 183 ALA A C 1
ATOM 1509 O O . ALA A 1 183 ? 7.680 1.844 -8.179 1.00 95.75 183 ALA A O 1
ATOM 1510 N N . VAL A 1 184 ? 5.493 1.394 -8.053 1.00 96.44 184 VAL A N 1
ATOM 1511 C CA . VAL A 1 184 ? 5.529 0.414 -9.153 1.00 96.44 184 VAL A CA 1
ATOM 1512 C C . VAL A 1 184 ? 5.761 1.096 -10.505 1.00 96.44 184 VAL A C 1
ATOM 1514 O O . VAL A 1 184 ? 6.524 0.579 -11.318 1.00 96.44 184 VAL A O 1
ATOM 1517 N N . ALA A 1 185 ? 5.139 2.252 -10.754 1.00 97.56 185 ALA A N 1
ATOM 1518 C CA . ALA A 1 185 ? 5.337 3.003 -11.993 1.00 97.56 185 ALA A CA 1
ATOM 1519 C C . ALA A 1 185 ? 6.767 3.554 -12.123 1.00 97.56 185 ALA A C 1
ATOM 1521 O O . ALA A 1 185 ? 7.384 3.413 -13.179 1.00 97.56 185 ALA A O 1
ATOM 1522 N N . GLU A 1 186 ? 7.322 4.101 -11.040 1.00 98.06 186 GLU A N 1
ATOM 1523 C CA . GLU A 1 186 ? 8.726 4.513 -10.945 1.00 98.06 186 GLU A CA 1
ATOM 1524 C C . GLU A 1 186 ? 9.660 3.338 -11.232 1.00 98.06 186 GLU A C 1
ATOM 1526 O O . GLU A 1 186 ? 10.580 3.459 -12.040 1.00 98.06 186 GLU A O 1
ATOM 1531 N N . HIS A 1 187 ? 9.394 2.172 -10.635 1.00 98.38 187 HIS A N 1
ATOM 1532 C CA . HIS A 1 187 ? 10.201 0.980 -10.870 1.00 98.38 187 HIS A CA 1
ATOM 1533 C C . HIS A 1 187 ? 10.138 0.508 -12.331 1.00 98.38 187 HIS A C 1
ATOM 1535 O O . HIS A 1 187 ? 11.166 0.156 -12.908 1.00 98.38 187 HIS A O 1
ATOM 1541 N N . ALA A 1 188 ? 8.964 0.558 -12.969 1.00 98.38 188 ALA A N 1
ATOM 1542 C CA . ALA A 1 188 ? 8.830 0.241 -14.390 1.00 98.38 188 ALA A CA 1
ATOM 1543 C C . ALA A 1 188 ? 9.705 1.162 -15.261 1.00 98.38 188 ALA A C 1
ATOM 1545 O O . ALA A 1 188 ? 10.421 0.681 -16.141 1.00 98.38 188 ALA A O 1
ATOM 1546 N N . PHE A 1 189 ? 9.720 2.470 -14.985 1.00 98.38 189 PHE A N 1
ATOM 1547 C CA . PHE A 1 189 ? 10.588 3.408 -15.702 1.00 98.38 189 PHE A CA 1
ATOM 1548 C C . PHE A 1 189 ? 12.068 3.254 -15.363 1.00 98.38 189 PHE A C 1
ATOM 1550 O O . PHE A 1 189 ? 12.900 3.411 -16.256 1.00 98.38 189 PHE A O 1
ATOM 1557 N N . ALA A 1 190 ? 12.411 2.887 -14.127 1.00 98.56 190 ALA A N 1
ATOM 1558 C CA . ALA A 1 190 ? 13.782 2.548 -13.766 1.00 98.56 190 ALA A CA 1
ATOM 1559 C C . ALA A 1 190 ? 14.307 1.394 -14.635 1.00 98.56 190 ALA A C 1
ATOM 1561 O O . ALA A 1 190 ? 15.413 1.482 -15.162 1.00 98.56 190 ALA A O 1
ATOM 1562 N N . LEU A 1 191 ? 13.493 0.357 -14.866 1.00 98.50 191 LEU A N 1
ATOM 1563 C CA . LEU A 1 191 ? 13.845 -0.759 -15.749 1.00 98.50 191 LEU A CA 1
ATOM 1564 C C . LEU A 1 191 ? 13.949 -0.330 -17.221 1.00 98.50 191 LEU A C 1
ATOM 1566 O O . LEU A 1 191 ? 14.921 -0.679 -17.891 1.00 98.50 191 LEU A O 1
ATOM 1570 N N . ILE A 1 192 ? 12.999 0.470 -17.720 1.00 98.00 192 ILE A N 1
ATOM 1571 C CA . ILE A 1 192 ? 13.048 1.016 -19.088 1.00 98.00 192 ILE A CA 1
ATOM 1572 C C . ILE A 1 192 ? 14.332 1.829 -19.304 1.00 98.00 192 ILE A C 1
ATOM 1574 O O . ILE A 1 192 ? 15.005 1.666 -20.322 1.00 98.00 192 ILE A O 1
ATOM 1578 N N . LEU A 1 193 ? 14.699 2.696 -18.359 1.00 97.69 193 LEU A N 1
ATOM 1579 C CA . LEU A 1 193 ? 15.909 3.515 -18.440 1.00 97.69 193 LEU A CA 1
ATOM 1580 C C . LEU A 1 193 ? 17.179 2.675 -18.298 1.00 97.69 193 LEU A C 1
ATOM 1582 O O . LEU A 1 193 ? 18.126 2.887 -19.052 1.00 97.69 193 LEU A O 1
ATOM 1586 N N . ALA A 1 194 ? 17.193 1.692 -17.396 1.00 97.19 194 ALA A N 1
ATOM 1587 C CA . ALA A 1 194 ? 18.321 0.779 -17.240 1.00 97.19 194 ALA A CA 1
ATOM 1588 C C . ALA A 1 194 ? 18.648 0.050 -18.550 1.00 97.19 194 ALA A C 1
ATOM 1590 O O . ALA A 1 194 ? 19.821 -0.036 -18.917 1.00 97.19 194 ALA A O 1
ATOM 1591 N N . LEU A 1 195 ? 17.616 -0.406 -19.267 1.00 95.38 195 LEU A N 1
ATOM 1592 C CA . LEU A 1 195 ? 17.751 -1.041 -20.578 1.00 95.38 195 LEU A CA 1
ATOM 1593 C C . LEU A 1 195 ? 18.143 -0.029 -21.655 1.00 95.38 195 LEU A C 1
ATOM 1595 O O . LEU A 1 195 ? 19.176 -0.169 -22.292 1.00 95.38 195 LEU A O 1
ATOM 1599 N N . THR A 1 196 ? 17.360 1.033 -21.837 1.00 95.56 196 THR A N 1
ATOM 1600 C CA . THR A 1 196 ? 17.580 1.978 -22.945 1.00 95.56 196 THR A CA 1
ATOM 1601 C C . THR A 1 196 ? 18.874 2.774 -22.828 1.00 95.56 196 THR A C 1
ATOM 1603 O O . THR A 1 196 ? 19.376 3.263 -23.837 1.00 95.56 196 THR A O 1
ATOM 1606 N N . LYS A 1 197 ? 19.437 2.918 -21.626 1.00 93.62 197 LYS A N 1
ATOM 1607 C CA . LYS A 1 197 ? 20.712 3.614 -21.393 1.00 93.62 197 LYS A CA 1
ATOM 1608 C C . LYS A 1 197 ? 21.881 2.666 -21.137 1.00 93.62 197 LYS A C 1
ATOM 1610 O O . LYS A 1 197 ? 22.967 3.142 -20.816 1.00 93.62 197 LYS A O 1
ATOM 1615 N N . ASN A 1 198 ? 21.678 1.353 -21.280 1.00 92.75 198 ASN A N 1
ATOM 1616 C CA . ASN A 1 198 ? 22.700 0.328 -21.057 1.00 92.75 198 ASN A CA 1
ATOM 1617 C C . ASN A 1 198 ? 23.394 0.452 -19.685 1.00 92.75 198 ASN A C 1
ATOM 1619 O O . ASN A 1 198 ? 24.571 0.127 -19.549 1.00 92.75 198 ASN A O 1
ATOM 1623 N N . ILE A 1 199 ? 22.675 0.928 -18.657 1.00 93.69 199 ILE A N 1
ATOM 1624 C CA . ILE A 1 199 ? 23.261 1.333 -17.365 1.00 93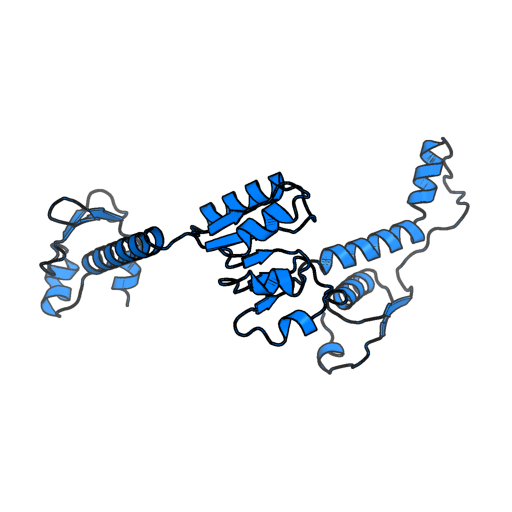.69 199 ILE A CA 1
ATOM 1625 C C . ILE A 1 199 ? 23.965 0.152 -16.700 1.00 93.69 199 ILE A C 1
ATOM 1627 O O . ILE A 1 199 ? 25.118 0.263 -16.299 1.00 93.69 199 ILE A O 1
ATOM 1631 N N . VAL A 1 200 ? 23.280 -0.992 -16.615 1.00 94.88 200 VAL A N 1
ATOM 1632 C CA . VAL A 1 200 ? 23.786 -2.185 -15.918 1.00 94.88 200 VAL A CA 1
ATOM 1633 C C . VAL A 1 200 ? 25.011 -2.767 -16.627 1.00 94.88 200 VAL A C 1
ATOM 1635 O O . VAL A 1 200 ? 25.977 -3.160 -15.976 1.00 94.88 200 VAL A O 1
ATOM 1638 N N . THR A 1 201 ? 24.988 -2.811 -17.961 1.00 91.62 201 THR A N 1
ATOM 1639 C CA . THR A 1 201 ? 26.108 -3.314 -18.767 1.00 91.62 201 THR A CA 1
ATOM 1640 C C . THR A 1 201 ? 27.319 -2.392 -18.654 1.00 91.62 201 THR A C 1
ATOM 1642 O O . THR A 1 201 ? 28.424 -2.865 -18.393 1.00 91.62 201 THR A O 1
ATOM 1645 N N . ASN A 1 202 ? 27.109 -1.079 -18.780 1.00 91.50 202 ASN A N 1
ATOM 1646 C CA . ASN A 1 202 ? 28.181 -0.090 -18.718 1.00 91.50 202 ASN A CA 1
ATOM 1647 C C . ASN A 1 202 ? 28.807 0.003 -17.316 1.00 91.50 202 ASN A C 1
ATOM 1649 O O . ASN A 1 202 ? 30.028 0.083 -17.214 1.00 91.50 202 ASN A O 1
ATOM 1653 N N . ASP A 1 203 ? 28.010 -0.069 -16.241 1.00 93.94 203 ASP A N 1
ATOM 1654 C CA . ASP A 1 203 ? 28.525 -0.134 -14.861 1.00 93.94 203 ASP A CA 1
ATOM 1655 C C . ASP A 1 203 ? 29.414 -1.369 -14.655 1.00 93.94 203 ASP A C 1
ATOM 1657 O O . ASP A 1 203 ? 30.522 -1.262 -14.126 1.00 93.94 203 ASP A O 1
ATOM 1661 N N . ARG A 1 204 ? 28.973 -2.539 -15.133 1.00 94.44 204 ARG A N 1
ATOM 1662 C CA . ARG A 1 204 ? 29.751 -3.778 -15.025 1.00 94.44 204 ARG A CA 1
ATOM 1663 C C . ARG A 1 204 ? 31.081 -3.687 -15.765 1.00 94.44 204 ARG A C 1
ATOM 1665 O O . ARG A 1 204 ? 32.103 -4.095 -15.222 1.00 94.44 204 ARG A O 1
ATOM 1672 N N . ASP A 1 205 ? 31.070 -3.177 -16.991 1.00 92.88 205 ASP A N 1
ATOM 1673 C CA . ASP A 1 205 ? 32.283 -3.045 -17.796 1.00 92.88 205 ASP A CA 1
ATOM 1674 C C . ASP A 1 205 ? 33.268 -2.054 -17.173 1.00 92.88 205 ASP A C 1
ATOM 1676 O O . ASP A 1 205 ? 34.462 -2.352 -17.090 1.00 92.88 205 ASP A O 1
ATOM 1680 N N . LEU A 1 206 ? 32.763 -0.947 -16.628 1.00 93.25 206 LEU A N 1
ATOM 1681 C CA . LEU A 1 206 ? 33.588 0.033 -15.936 1.00 93.25 206 LEU A CA 1
ATOM 1682 C C . LEU A 1 206 ? 34.273 -0.549 -14.693 1.00 93.25 206 LEU A C 1
ATOM 1684 O O . LEU A 1 206 ? 35.464 -0.321 -14.492 1.00 93.25 206 LEU A O 1
ATOM 1688 N N . ARG A 1 207 ? 33.571 -1.362 -13.893 1.00 96.56 207 ARG A N 1
ATOM 1689 C CA . ARG A 1 207 ? 34.169 -2.068 -12.739 1.00 96.56 207 ARG A CA 1
ATOM 1690 C C . ARG A 1 207 ? 35.292 -3.032 -13.132 1.00 96.56 207 ARG A C 1
ATOM 1692 O O . ARG A 1 207 ? 36.125 -3.356 -12.294 1.00 96.56 207 ARG A O 1
ATOM 1699 N N . LEU A 1 208 ? 35.322 -3.476 -14.389 1.00 96.12 208 LEU A N 1
ATOM 1700 C CA . LEU A 1 208 ? 36.378 -4.315 -14.962 1.00 96.12 208 LEU A CA 1
ATOM 1701 C C . LEU A 1 208 ? 37.483 -3.492 -15.652 1.00 96.12 208 LEU A C 1
ATOM 1703 O O . LEU A 1 208 ? 38.302 -4.056 -16.373 1.00 96.12 208 LEU A O 1
ATOM 1707 N N . GLY A 1 209 ? 37.494 -2.166 -15.480 1.00 95.25 209 GLY A N 1
ATOM 1708 C CA . GLY A 1 209 ? 38.464 -1.263 -16.106 1.00 95.25 209 GLY A CA 1
ATOM 1709 C C . GLY A 1 209 ? 38.194 -0.977 -17.585 1.00 95.25 209 GLY A C 1
ATOM 1710 O O . GLY A 1 209 ? 39.036 -0.387 -18.258 1.00 95.25 209 GLY A O 1
ATOM 1711 N N . ARG A 1 210 ? 37.032 -1.379 -18.118 1.00 91.50 210 ARG A N 1
ATOM 1712 C CA . ARG A 1 210 ? 36.662 -1.161 -19.522 1.00 91.50 210 ARG A CA 1
ATOM 1713 C C . ARG A 1 210 ? 35.800 0.090 -19.650 1.00 91.50 210 ARG A C 1
ATOM 1715 O O . ARG A 1 210 ? 34.592 0.046 -19.428 1.00 91.50 210 ARG A O 1
ATOM 1722 N N . TRP A 1 211 ? 36.421 1.203 -20.031 1.00 89.56 211 TRP A N 1
ATOM 1723 C CA . TRP A 1 211 ? 35.714 2.433 -20.386 1.00 89.56 211 TRP A CA 1
ATOM 1724 C C . TRP A 1 211 ? 35.516 2.523 -21.900 1.00 89.56 211 TRP A C 1
ATOM 1726 O O . TRP A 1 211 ? 36.474 2.597 -22.663 1.00 89.56 211 TRP A O 1
ATOM 1736 N N . HIS A 1 212 ? 34.256 2.543 -22.326 1.00 84.25 212 HIS A N 1
ATOM 1737 C CA . HIS A 1 212 ? 33.876 2.518 -23.742 1.00 84.25 212 HIS A CA 1
ATOM 1738 C C . HIS A 1 212 ? 33.947 3.890 -24.432 1.00 84.25 212 HIS A C 1
ATOM 1740 O O . HIS A 1 212 ? 34.031 3.960 -25.656 1.00 84.25 212 HIS A O 1
ATOM 1746 N N . GLY A 1 213 ? 33.943 4.997 -23.677 1.00 81.94 213 GLY A N 1
ATOM 1747 C CA . GLY A 1 213 ? 33.972 6.354 -24.236 1.00 81.94 213 GLY A CA 1
ATOM 1748 C C . GLY A 1 213 ? 32.863 6.585 -25.267 1.00 81.94 213 GLY A C 1
ATOM 1749 O O . GLY A 1 213 ? 31.689 6.370 -24.979 1.00 81.94 213 GLY A O 1
ATOM 1750 N N . PHE A 1 214 ? 33.246 7.001 -26.477 1.00 78.25 214 PHE A N 1
ATOM 1751 C CA . PHE A 1 214 ? 32.329 7.162 -27.614 1.00 78.25 214 PHE A CA 1
ATOM 1752 C C . PHE A 1 214 ? 32.012 5.841 -28.339 1.00 78.25 214 PHE A C 1
ATOM 1754 O O . PHE A 1 214 ? 31.076 5.784 -29.132 1.00 78.25 214 PHE A O 1
ATOM 1761 N N . SER A 1 215 ? 32.776 4.777 -28.080 1.00 76.00 215 SER A N 1
ATOM 1762 C CA . SER A 1 215 ? 32.652 3.476 -28.738 1.00 76.00 215 SER A CA 1
ATOM 1763 C C . SER A 1 215 ? 31.756 2.543 -27.926 1.00 76.00 215 SER A C 1
ATOM 1765 O O . SER A 1 215 ? 32.233 1.719 -27.152 1.00 76.00 215 SER A O 1
ATOM 1767 N N . THR A 1 216 ? 30.440 2.639 -28.099 1.00 69.19 216 THR A N 1
ATOM 1768 C CA . THR A 1 216 ? 29.492 1.742 -27.420 1.00 69.19 216 THR A CA 1
ATOM 1769 C C . THR A 1 216 ? 29.255 0.466 -28.226 1.00 69.19 216 THR A C 1
ATOM 1771 O O . THR A 1 216 ? 29.021 0.553 -29.429 1.00 69.19 216 THR A O 1
ATOM 1774 N N . LYS A 1 217 ? 29.212 -0.706 -27.572 1.00 71.88 217 LYS A N 1
ATOM 1775 C CA . LYS A 1 217 ? 28.770 -1.958 -28.224 1.00 71.88 217 LYS A CA 1
ATOM 1776 C C . LYS A 1 217 ? 27.342 -1.860 -28.762 1.00 71.88 217 LYS A C 1
ATOM 1778 O O . LYS A 1 217 ? 27.071 -2.339 -29.854 1.00 71.88 217 LYS A O 1
ATOM 1783 N N . GLU A 1 218 ? 26.459 -1.219 -27.998 1.00 80.38 218 GLU A N 1
ATOM 1784 C CA . GLU A 1 218 ? 25.098 -0.901 -28.419 1.00 80.38 218 GLU A CA 1
ATOM 1785 C C . GLU A 1 218 ? 24.786 0.569 -28.121 1.00 80.38 218 GLU A C 1
ATOM 1787 O O . GLU A 1 218 ? 25.079 1.043 -27.014 1.00 80.38 218 GLU A O 1
ATOM 1792 N N . PRO A 1 219 ? 24.188 1.301 -29.073 1.00 84.62 219 PRO A N 1
ATOM 1793 C CA . PRO A 1 219 ? 23.827 2.692 -28.864 1.00 84.62 219 PRO A CA 1
ATOM 1794 C C . PRO A 1 219 ? 22.704 2.810 -27.831 1.00 84.62 219 PRO A C 1
ATOM 1796 O O . PRO A 1 219 ? 21.755 2.025 -27.813 1.00 84.62 219 PRO A O 1
ATOM 1799 N N . THR A 1 220 ? 22.775 3.840 -26.986 1.00 91.06 220 THR A N 1
ATOM 1800 C CA . THR A 1 220 ? 21.656 4.150 -26.088 1.00 91.06 220 THR A CA 1
ATOM 1801 C C . THR A 1 220 ? 20.444 4.635 -26.880 1.00 91.06 220 THR A C 1
ATOM 1803 O O . THR A 1 220 ? 20.567 5.326 -27.891 1.00 91.06 220 THR A O 1
ATOM 1806 N N . ILE A 1 221 ? 19.253 4.320 -26.387 1.00 94.31 221 ILE A N 1
ATOM 1807 C CA . ILE A 1 221 ? 17.981 4.677 -27.004 1.00 94.31 221 ILE A CA 1
ATOM 1808 C C . ILE A 1 221 ? 17.403 5.903 -26.290 1.00 94.31 221 ILE A C 1
ATOM 1810 O O . ILE A 1 221 ? 17.271 5.940 -25.063 1.00 94.31 221 ILE A O 1
ATOM 1814 N N . GLN A 1 222 ? 17.038 6.937 -27.047 1.00 95.38 222 GLN A N 1
ATOM 1815 C CA . GLN A 1 222 ? 16.236 8.056 -26.544 1.00 95.38 222 GLN A CA 1
ATOM 1816 C C . GLN A 1 222 ? 14.754 7.664 -26.497 1.00 95.38 222 GLN A C 1
ATOM 1818 O O . GLN A 1 222 ? 14.243 7.068 -27.445 1.00 95.38 222 GLN A O 1
ATOM 1823 N N . LEU A 1 223 ? 14.069 7.999 -25.397 1.00 97.88 223 LEU A N 1
ATOM 1824 C CA . LEU A 1 223 ? 12.650 7.674 -25.202 1.00 97.88 223 LEU A CA 1
ATOM 1825 C C . LEU A 1 223 ? 11.705 8.647 -25.921 1.00 97.88 223 LEU A C 1
ATOM 1827 O O . LEU A 1 223 ? 10.629 8.239 -26.346 1.00 97.88 223 LEU A O 1
ATOM 1831 N N . GLN A 1 224 ? 12.101 9.910 -26.088 1.00 98.00 224 GLN A N 1
ATOM 1832 C CA . GLN A 1 224 ? 11.285 10.915 -26.770 1.00 98.00 224 GLN A CA 1
ATOM 1833 C C . GLN A 1 224 ? 10.890 10.439 -28.176 1.00 98.00 224 GLN A C 1
ATOM 1835 O O . GLN A 1 224 ? 11.719 9.951 -28.944 1.00 98.00 224 GLN A O 1
ATOM 1840 N N . GLY A 1 225 ? 9.602 10.544 -28.502 1.00 97.62 225 GLY A N 1
ATOM 1841 C CA . GLY A 1 225 ? 9.029 10.099 -29.771 1.00 97.62 225 GLY A CA 1
ATOM 1842 C C . GLY A 1 225 ? 8.841 8.581 -29.916 1.00 97.62 225 GLY A C 1
ATOM 1843 O O . GLY A 1 225 ? 8.190 8.160 -30.875 1.00 97.62 225 GLY A O 1
ATOM 1844 N N . LYS A 1 226 ? 9.354 7.752 -28.990 1.00 98.06 226 LYS A N 1
ATOM 1845 C CA . LYS A 1 226 ? 9.136 6.293 -28.995 1.00 98.06 226 LYS A CA 1
ATOM 1846 C C . LYS A 1 226 ? 7.727 5.934 -28.535 1.00 98.06 226 LYS A C 1
ATOM 1848 O O . LYS A 1 226 ? 7.091 6.684 -27.797 1.00 98.06 226 LYS A O 1
ATOM 1853 N N . SER A 1 227 ? 7.251 4.766 -28.957 1.00 98.12 227 SER A N 1
ATOM 1854 C CA . SER A 1 227 ? 5.957 4.231 -28.532 1.00 98.12 227 SER A CA 1
ATOM 1855 C C . SER A 1 227 ? 6.069 3.515 -27.186 1.00 98.12 227 SER A C 1
ATOM 1857 O O . SER A 1 227 ? 6.930 2.655 -27.018 1.00 98.12 227 SER A O 1
ATOM 1859 N N . LEU A 1 228 ? 5.177 3.837 -26.249 1.00 98.12 228 LEU A N 1
ATOM 1860 C CA . LEU A 1 228 ? 4.995 3.129 -24.982 1.00 98.12 228 LEU A CA 1
ATOM 1861 C C . LEU A 1 228 ? 3.672 2.362 -25.021 1.00 98.12 228 LEU A C 1
ATOM 1863 O O . LEU A 1 228 ? 2.612 2.981 -25.047 1.00 98.12 228 LEU A O 1
ATOM 1867 N N . GLY A 1 229 ? 3.733 1.031 -25.020 1.00 97.81 229 GLY A N 1
ATOM 1868 C CA . GLY A 1 229 ? 2.556 0.163 -24.933 1.00 97.81 229 GLY A CA 1
ATOM 1869 C C . GLY A 1 229 ? 2.261 -0.259 -23.492 1.00 97.81 229 GLY A C 1
ATOM 1870 O O . GLY A 1 229 ? 3.146 -0.767 -22.808 1.00 97.81 229 GLY A O 1
ATOM 1871 N N . ILE A 1 230 ? 1.021 -0.078 -23.038 1.00 97.25 230 ILE A N 1
ATOM 1872 C CA . ILE A 1 230 ? 0.569 -0.408 -21.679 1.00 97.25 230 ILE A CA 1
ATOM 1873 C C . ILE A 1 230 ? -0.558 -1.438 -21.757 1.00 97.25 230 ILE A C 1
ATOM 1875 O O . ILE A 1 230 ? -1.638 -1.154 -22.271 1.00 97.25 230 ILE A O 1
ATOM 1879 N N . ILE A 1 231 ? -0.341 -2.630 -21.203 1.00 96.62 231 ILE A N 1
ATOM 1880 C CA . ILE A 1 231 ? -1.379 -3.66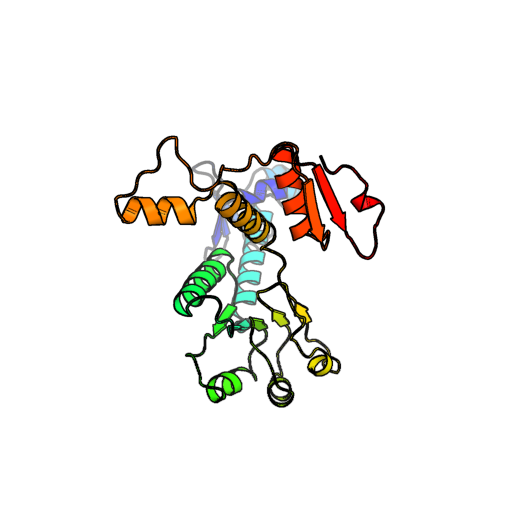1 -21.091 1.00 96.62 231 ILE A CA 1
ATOM 1881 C C . ILE A 1 231 ? -2.000 -3.562 -19.696 1.00 96.62 231 ILE A C 1
ATOM 1883 O O . ILE A 1 231 ? -1.378 -3.928 -18.704 1.00 96.62 231 ILE A O 1
ATOM 1887 N N . GLY A 1 232 ? -3.231 -3.055 -19.621 1.00 93.38 232 GLY A N 1
ATOM 1888 C CA . GLY A 1 232 ? -3.953 -2.835 -18.369 1.00 93.38 232 GLY A CA 1
ATOM 1889 C C . GLY A 1 232 ? -3.880 -1.387 -17.883 1.00 93.38 232 GLY A C 1
ATOM 1890 O O . GLY A 1 232 ? -3.019 -1.014 -17.087 1.00 93.38 232 GLY A O 1
ATOM 1891 N N . LEU A 1 233 ? -4.857 -0.570 -18.288 1.00 92.38 233 LEU A N 1
ATOM 1892 C CA . LEU A 1 233 ? -4.989 0.828 -17.857 1.00 92.38 233 LEU A CA 1
ATOM 1893 C C . LEU A 1 233 ? -5.725 0.964 -16.503 1.00 92.38 233 LEU A C 1
ATOM 1895 O O . LEU A 1 233 ? -6.799 1.557 -16.392 1.00 92.38 233 LEU A O 1
ATOM 1899 N N . GLY A 1 234 ? -5.157 0.335 -15.470 1.00 90.56 234 GLY A N 1
ATOM 1900 C CA . GLY A 1 234 ? -5.567 0.481 -14.067 1.00 90.56 234 GLY A CA 1
ATOM 1901 C C . GLY A 1 234 ? -4.858 1.646 -13.366 1.00 90.56 234 GLY A C 1
ATOM 1902 O O . GLY A 1 234 ? -4.265 2.505 -14.012 1.00 90.56 234 GLY A O 1
ATOM 1903 N N . SER A 1 235 ? -4.864 1.673 -12.031 1.00 90.62 235 SER A N 1
ATOM 1904 C CA . SER A 1 235 ? -4.206 2.737 -11.248 1.00 90.62 235 SER A CA 1
ATOM 1905 C C . SER A 1 235 ? -2.706 2.881 -11.543 1.00 90.62 235 SER A C 1
ATOM 1907 O O . SER A 1 235 ? -2.224 4.003 -11.670 1.00 90.62 235 SER A O 1
ATOM 1909 N N . ILE A 1 236 ? -1.986 1.763 -11.687 1.00 94.75 236 ILE A N 1
ATOM 1910 C CA . ILE A 1 236 ? -0.558 1.730 -12.052 1.00 94.75 236 ILE A CA 1
ATOM 1911 C C . ILE A 1 236 ? -0.363 2.124 -13.519 1.00 94.75 236 ILE A C 1
ATOM 1913 O O . ILE A 1 236 ? 0.458 2.985 -13.815 1.00 94.75 236 ILE A O 1
ATOM 1917 N N . GLY A 1 237 ? -1.140 1.531 -14.433 1.00 94.94 237 GLY A N 1
ATOM 1918 C CA . GLY A 1 237 ? -1.046 1.820 -15.867 1.00 94.94 237 GLY A CA 1
ATOM 1919 C C . GLY A 1 237 ? -1.261 3.302 -16.179 1.00 94.94 237 GLY A C 1
ATOM 1920 O O . GLY A 1 237 ? -0.539 3.865 -16.993 1.00 94.94 237 GLY A O 1
ATOM 1921 N N . TRP A 1 238 ? -2.182 3.960 -15.469 1.00 93.44 238 TRP A N 1
ATOM 1922 C CA . TRP A 1 238 ? -2.378 5.407 -15.561 1.00 93.44 238 TRP A CA 1
ATOM 1923 C C . TRP A 1 238 ? -1.152 6.214 -15.131 1.00 93.44 238 TRP A C 1
ATOM 1925 O O . TRP A 1 238 ? -0.841 7.222 -15.755 1.00 93.44 238 TRP A O 1
ATOM 1935 N N . GLU A 1 239 ? -0.458 5.794 -14.076 1.00 95.75 239 GLU A N 1
ATOM 1936 C CA . GLU A 1 239 ? 0.752 6.484 -13.623 1.00 95.75 239 GLU A CA 1
ATOM 1937 C C . GLU A 1 239 ? 1.906 6.307 -14.616 1.00 95.75 239 GLU A C 1
ATOM 1939 O O . GLU A 1 239 ? 2.586 7.267 -14.966 1.00 95.75 239 GLU A O 1
ATOM 1944 N N . ILE A 1 240 ? 2.057 5.099 -15.164 1.00 97.50 240 ILE A N 1
ATOM 1945 C CA . ILE A 1 240 ? 3.024 4.811 -16.230 1.00 97.50 240 ILE A CA 1
ATOM 1946 C C . ILE A 1 240 ? 2.726 5.656 -17.477 1.00 97.50 240 ILE A C 1
ATOM 1948 O O . ILE A 1 240 ? 3.640 6.236 -18.063 1.00 97.50 240 ILE A O 1
ATOM 1952 N N . ALA A 1 241 ? 1.452 5.767 -17.866 1.00 95.81 241 ALA A N 1
ATOM 1953 C CA . ALA A 1 241 ? 1.030 6.579 -19.003 1.00 95.81 241 ALA A CA 1
ATOM 1954 C C . ALA A 1 241 ? 1.419 8.052 -18.828 1.00 95.81 241 ALA A C 1
ATOM 1956 O O . ALA A 1 241 ? 1.956 8.655 -19.756 1.00 95.81 241 ALA A O 1
ATOM 1957 N N . LYS A 1 242 ? 1.207 8.609 -17.628 1.00 95.25 242 LYS A N 1
ATOM 1958 C CA . LYS A 1 242 ? 1.593 9.987 -17.298 1.00 95.25 242 LYS A CA 1
ATOM 1959 C C . LYS A 1 242 ? 3.094 10.209 -17.433 1.00 95.25 242 LYS A C 1
ATOM 1961 O O . LYS A 1 242 ? 3.504 11.122 -18.141 1.00 95.25 242 LYS A O 1
ATOM 1966 N N . ILE A 1 243 ? 3.910 9.356 -16.811 1.00 97.25 243 ILE A N 1
ATOM 1967 C CA . ILE A 1 243 ? 5.374 9.477 -16.883 1.00 97.25 243 ILE A CA 1
ATOM 1968 C C . ILE A 1 243 ? 5.847 9.372 -18.341 1.00 97.25 243 ILE A C 1
ATOM 1970 O O . ILE A 1 243 ? 6.652 10.186 -18.791 1.00 97.25 243 ILE A O 1
ATOM 1974 N N . GLY A 1 244 ? 5.303 8.421 -19.108 1.00 97.50 244 GLY A N 1
ATOM 1975 C CA . GLY A 1 244 ? 5.621 8.263 -20.528 1.00 97.50 244 GLY A CA 1
ATOM 1976 C C . GLY A 1 244 ? 5.271 9.497 -21.356 1.00 97.50 244 GLY A C 1
ATOM 1977 O O . GLY A 1 244 ? 6.079 9.937 -22.173 1.00 97.50 244 GLY A O 1
ATOM 1978 N N . HIS A 1 245 ? 4.102 10.093 -21.112 1.00 95.25 245 HIS A N 1
ATOM 1979 C CA . HIS A 1 245 ? 3.686 11.322 -21.781 1.00 95.25 245 HIS A CA 1
ATOM 1980 C C . HIS A 1 245 ? 4.627 12.492 -21.462 1.00 95.25 245 HIS A C 1
ATOM 1982 O O . HIS A 1 245 ? 5.085 13.170 -22.380 1.00 95.25 245 HIS A O 1
ATOM 1988 N N . THR A 1 246 ? 5.000 12.671 -20.190 1.00 96.44 246 THR A N 1
ATOM 1989 C CA . THR A 1 246 ? 5.957 13.703 -19.751 1.00 96.44 246 THR A CA 1
ATOM 1990 C C . THR A 1 246 ? 7.340 13.533 -20.387 1.00 96.44 246 THR A C 1
ATOM 1992 O O . THR A 1 246 ? 8.001 14.518 -20.700 1.00 96.44 246 THR A O 1
ATOM 1995 N N . LEU A 1 247 ? 7.773 12.295 -20.645 1.00 97.44 247 LEU A N 1
ATOM 1996 C CA . LEU A 1 247 ? 9.022 11.997 -21.363 1.00 97.44 247 LEU A CA 1
ATOM 1997 C C . LEU A 1 247 ? 8.907 12.149 -22.894 1.00 97.44 247 LEU A C 1
ATOM 1999 O O . LEU A 1 247 ? 9.851 11.836 -23.624 1.00 97.44 247 LEU A O 1
ATOM 2003 N N . GLY A 1 248 ? 7.762 12.618 -23.398 1.00 97.19 248 GLY A N 1
ATOM 2004 C CA . GLY A 1 248 ? 7.511 12.836 -24.821 1.00 97.19 248 GLY A CA 1
ATOM 2005 C C . GLY A 1 248 ? 7.297 11.548 -25.618 1.00 97.19 248 GLY A C 1
ATOM 2006 O O . GLY A 1 248 ? 7.556 11.530 -26.822 1.00 97.19 248 GLY A O 1
ATOM 2007 N N . MET A 1 249 ? 6.872 10.457 -24.974 1.00 98.31 249 MET A N 1
ATOM 2008 C CA . MET A 1 249 ? 6.557 9.191 -25.643 1.00 98.31 249 MET A CA 1
ATOM 2009 C C . MET A 1 249 ? 5.145 9.208 -26.250 1.00 98.31 249 MET A C 1
ATOM 2011 O O . MET A 1 249 ? 4.234 9.873 -25.754 1.00 98.31 249 MET A O 1
ATOM 2015 N N . LYS A 1 250 ? 4.931 8.408 -27.299 1.00 97.81 250 LYS A N 1
ATOM 2016 C CA . LYS A 1 250 ? 3.603 8.105 -27.852 1.00 97.81 250 LYS A CA 1
ATOM 2017 C C . LYS A 1 250 ? 2.982 6.964 -27.046 1.00 97.81 250 LYS A C 1
ATOM 2019 O O . LYS A 1 250 ? 3.406 5.819 -27.180 1.00 97.81 250 LYS A O 1
ATOM 2024 N N . VAL A 1 251 ? 2.020 7.268 -26.181 1.00 95.94 251 VAL A N 1
ATOM 2025 C CA . VAL A 1 251 ? 1.450 6.285 -25.248 1.00 95.94 251 VAL A CA 1
ATOM 2026 C C . VAL A 1 251 ? 0.229 5.597 -25.854 1.00 95.94 251 VAL A C 1
ATOM 2028 O O . VAL A 1 251 ? -0.722 6.255 -26.266 1.00 95.94 251 VAL A O 1
ATOM 2031 N N . PHE A 1 252 ? 0.245 4.267 -25.851 1.00 95.25 252 PHE A N 1
ATOM 2032 C CA . PHE A 1 252 ? -0.858 3.400 -26.249 1.00 95.25 252 PHE A CA 1
ATOM 2033 C C . PHE A 1 252 ? -1.221 2.501 -25.072 1.00 95.25 252 PHE A C 1
ATOM 2035 O O . PHE A 1 252 ? -0.336 1.937 -24.429 1.00 95.25 252 PHE A O 1
ATOM 2042 N N . ALA A 1 253 ? -2.511 2.338 -24.789 1.00 93.88 253 ALA A N 1
ATOM 2043 C CA . ALA A 1 253 ? -2.963 1.512 -23.680 1.00 93.88 253 ALA A CA 1
ATOM 2044 C C . ALA A 1 253 ? -4.112 0.588 -24.084 1.00 93.88 253 ALA A C 1
ATOM 2046 O O . ALA A 1 253 ? -5.016 0.981 -24.815 1.00 93.88 253 ALA A O 1
ATOM 2047 N N . LEU A 1 254 ? -4.086 -0.633 -23.553 1.00 94.62 254 LEU A N 1
ATOM 2048 C CA . LEU A 1 254 ? -5.139 -1.628 -23.695 1.00 94.62 254 LEU A CA 1
ATOM 2049 C C . LEU A 1 254 ? -5.881 -1.786 -22.363 1.00 94.62 254 LEU A C 1
ATOM 2051 O O . LEU A 1 254 ? -5.272 -1.989 -21.309 1.00 94.62 254 LEU A O 1
ATOM 2055 N N . LYS A 1 255 ? -7.214 -1.736 -22.406 1.00 93.12 255 LYS A N 1
ATOM 2056 C CA . LYS A 1 255 ? -8.098 -1.971 -21.258 1.00 93.12 255 LYS A CA 1
ATOM 2057 C C . LYS A 1 255 ? -9.283 -2.821 -21.707 1.00 93.12 255 LYS A C 1
ATOM 2059 O O . LYS A 1 255 ? -9.832 -2.580 -22.773 1.00 93.12 255 LYS A O 1
ATOM 2064 N N . ARG A 1 256 ? -9.691 -3.798 -20.885 1.00 90.38 256 ARG A N 1
ATOM 2065 C CA . ARG A 1 256 ? -10.792 -4.726 -21.217 1.00 90.38 256 ARG A CA 1
ATOM 2066 C C . ARG A 1 256 ? -12.116 -4.003 -21.482 1.00 90.38 256 ARG A C 1
ATOM 2068 O O . ARG A 1 256 ? -12.831 -4.360 -22.405 1.00 90.38 256 ARG A O 1
ATOM 2075 N N . LYS A 1 257 ? -12.440 -3.013 -20.650 1.00 90.94 257 LYS A N 1
ATOM 2076 C CA . LYS A 1 257 ? -13.610 -2.148 -20.805 1.00 90.94 257 LYS A CA 1
ATOM 2077 C C . LYS A 1 257 ? -13.146 -0.706 -20.675 1.00 90.94 257 LYS A C 1
ATOM 2079 O O . LYS A 1 257 ? -12.597 -0.339 -19.635 1.00 90.94 257 LYS A O 1
ATOM 2084 N N . ILE A 1 258 ? -13.318 0.057 -21.744 1.00 87.56 258 ILE A N 1
ATOM 2085 C CA . ILE A 1 258 ? -13.035 1.491 -21.780 1.00 87.56 258 ILE A CA 1
ATOM 2086 C C . ILE A 1 258 ? -14.284 2.214 -21.275 1.00 87.56 258 ILE A C 1
ATOM 2088 O O . ILE A 1 258 ? -15.396 1.893 -21.690 1.00 87.56 258 ILE A O 1
ATOM 2092 N N . GLU A 1 259 ? -14.102 3.147 -20.348 1.00 86.94 259 GLU A N 1
ATOM 2093 C CA . GLU A 1 259 ? -15.154 4.030 -19.841 1.00 86.94 259 GLU A CA 1
ATOM 2094 C C . GLU A 1 259 ? -14.877 5.467 -20.303 1.00 86.94 259 GLU A C 1
ATOM 2096 O O . GLU A 1 259 ? -13.728 5.817 -20.569 1.00 86.94 259 GLU A O 1
ATOM 2101 N N . GLU A 1 260 ? -15.899 6.327 -20.362 1.00 83.38 260 GLU A N 1
ATOM 2102 C CA . GLU A 1 260 ? -15.743 7.729 -20.800 1.00 83.38 260 GLU A CA 1
ATOM 2103 C C . GLU A 1 260 ? -14.658 8.474 -20.010 1.00 83.38 260 GLU A C 1
ATOM 2105 O O . GLU A 1 260 ? -13.807 9.143 -20.592 1.00 83.38 260 GLU A O 1
ATOM 2110 N N . LYS A 1 261 ? -14.591 8.244 -18.693 1.00 83.12 261 LYS A N 1
ATOM 2111 C CA . LYS A 1 261 ? -13.566 8.819 -17.805 1.00 83.12 261 LYS A CA 1
ATOM 2112 C C . LYS A 1 261 ? -12.123 8.429 -18.157 1.00 83.12 261 LYS A C 1
ATOM 2114 O O . LYS A 1 261 ? -11.188 9.022 -17.619 1.00 83.12 261 LYS A O 1
ATOM 2119 N N . ASP A 1 262 ? -11.929 7.362 -18.939 1.00 81.31 262 ASP A N 1
ATOM 2120 C CA . ASP A 1 262 ? -10.608 6.950 -19.415 1.00 81.31 262 ASP A CA 1
ATOM 2121 C C . ASP A 1 262 ? -10.192 7.703 -20.690 1.00 81.31 262 ASP A C 1
ATOM 2123 O O . ASP A 1 262 ? -9.006 7.756 -21.004 1.00 81.31 262 ASP A O 1
ATOM 2127 N N . LEU A 1 263 ? -11.162 8.257 -21.424 1.00 75.25 263 LEU A N 1
ATOM 2128 C CA . LEU A 1 263 ? -10.964 9.028 -22.654 1.00 75.25 263 LEU A CA 1
ATOM 2129 C C . LEU A 1 263 ? -10.804 10.525 -22.375 1.00 75.25 263 LEU A C 1
ATOM 2131 O O . LEU A 1 263 ? -10.232 11.254 -23.186 1.00 75.25 263 LEU A O 1
ATOM 2135 N N . GLU A 1 264 ? -11.283 10.985 -21.220 1.00 72.88 264 GLU A N 1
ATOM 2136 C CA . GLU A 1 264 ? -11.013 12.329 -20.729 1.00 72.88 264 GLU A CA 1
ATOM 2137 C C . GLU A 1 264 ? -9.501 12.537 -20.582 1.00 72.88 264 GLU A C 1
ATOM 2139 O O . GLU A 1 264 ? -8.814 11.794 -19.872 1.00 72.88 264 GLU A O 1
ATOM 2144 N N . LYS A 1 265 ? -8.970 13.578 -21.236 1.00 56.72 265 LYS A N 1
ATOM 2145 C CA . LYS A 1 265 ? -7.587 14.015 -21.026 1.00 56.72 265 LYS A CA 1
ATOM 2146 C C . LYS A 1 265 ? -7.414 14.397 -19.559 1.00 56.72 265 LYS A C 1
ATOM 2148 O O . LYS A 1 265 ? -7.751 15.503 -19.144 1.00 56.72 265 LYS A O 1
ATOM 2153 N N . LYS A 1 266 ? -6.850 13.487 -18.771 1.00 56.59 266 LYS A N 1
ATOM 2154 C CA . LYS A 1 266 ? -6.254 13.835 -17.486 1.00 56.59 266 LYS A CA 1
ATOM 2155 C C . LYS A 1 266 ? -4.917 14.487 -17.792 1.00 56.59 266 LYS A C 1
ATOM 2157 O O . LYS A 1 266 ? -3.932 13.775 -17.968 1.00 56.59 266 LYS A O 1
ATOM 2162 N N . ASN A 1 267 ? -4.962 15.812 -17.944 1.00 43.47 267 ASN A N 1
ATOM 2163 C CA . ASN A 1 267 ? -3.782 16.674 -17.997 1.00 43.47 267 ASN A CA 1
ATOM 2164 C C . ASN A 1 267 ? -2.776 16.285 -16.905 1.00 43.47 267 ASN A C 1
ATOM 2166 O O . ASN A 1 267 ? -3.219 15.990 -15.765 1.00 43.47 267 ASN A O 1
#

Radius of gyration: 30.68 Å; chains: 1; bounding box: 69×66×75 Å

InterPro domains:
  IPR006140 D-isomer specific 2-hydroxyacid dehydrogenase, NAD-binding domain [PF02826] (189-262)
  IPR007527 Zinc finger, SWIM-type [PS50966] (30-66)
  IPR036291 NAD(P)-binding domain superfamily [SSF51735] (183-263)
  IPR050857 D-isomer specific 2-hydroxyacid dehydrogenases [PTHR42789] (80-262)

Secondary structure (DSSP, 8-state):
-HHHHHTTT-EEEE-SSSEEEE-SSTT-EEEE-SSS----SHHIIIIITTTT---HHHHHHHHHHHHHHHHHHHHTSPPEEEEE---SS-HHHHHHHHHHHHHHHT--EEEE---TT-HHHHHHHHTT-SEEES----HHHHHH-SS--EEE-SSS--TTS-GGGGTT-TT-EEE-----HHHHHHHHHHHHHHHHTTHHHHHHHHHTT---TT--SSPPPP-TT-EEEEE--SHHHHHHHHHHHHTT-EEEEE-SS--HHHHS---